Protein AF-A0A3B9P321-F1 (afdb_monomer_lite)

Sequence (274 aa):
MLLASCGRDTIVPVDNFPADSTITQVELENYINRTHIALLNRKPTASEFSQSIQRLDINRYDRDIRDAYITSIQDMQRSRWAVWQFLSDRILDGTDTADVYWSAQRYQQRVNNSSTQTEQDYWQGLLDRTNNNIATLNGWYSNDSTFDALIGWMVRMPVYDEINMGTENFVVSIYQHFYHRYPTDHELEQASDMVDRQWGLLYGTNGNSKADFIGIFTTQGEFKQGIIINVFESYLNRLPTTVESDRFLNHLSDGWDYQKLQRYLLTDSEFVNG

Radius of gyration: 22.93 Å; chains: 1; bounding box: 50×54×79 Å

Structure (mmCIF, N/CA/C/O backbone):
data_AF-A0A3B9P321-F1
#
_entry.id   AF-A0A3B9P321-F1
#
loop_
_atom_site.group_PDB
_atom_site.id
_atom_site.type_symbol
_atom_site.label_atom_id
_atom_site.label_alt_id
_atom_site.label_comp_id
_atom_site.label_asym_id
_atom_site.label_entity_id
_atom_site.label_seq_id
_atom_site.pdbx_PDB_ins_code
_atom_site.Cartn_x
_atom_site.Cartn_y
_atom_site.Cartn_z
_atom_site.occupancy
_atom_site.B_iso_or_equiv
_atom_site.auth_seq_id
_atom_site.auth_comp_id
_atom_site.auth_asym_id
_atom_site.auth_atom_id
_atom_site.pdbx_PDB_model_num
ATOM 1 N N . MET A 1 1 ? 8.745 -37.876 48.900 1.00 35.94 1 MET A N 1
ATOM 2 C CA . MET A 1 1 ? 9.369 -37.417 47.646 1.00 35.94 1 MET A CA 1
ATOM 3 C C . MET A 1 1 ? 8.326 -37.587 46.547 1.00 35.94 1 MET A C 1
ATOM 5 O O . MET A 1 1 ? 7.944 -38.710 46.269 1.00 35.94 1 MET A O 1
ATOM 9 N N . LEU A 1 2 ? 7.792 -36.443 46.107 1.00 34.56 2 LEU A N 1
ATOM 10 C CA . LEU A 1 2 ? 7.017 -36.119 44.896 1.00 34.56 2 LEU A CA 1
ATOM 11 C C . LEU A 1 2 ? 5.886 -37.058 44.420 1.00 34.56 2 LEU A C 1
ATOM 13 O O . LEU A 1 2 ? 6.099 -38.045 43.727 1.00 34.56 2 LEU A O 1
ATOM 17 N N . LEU A 1 3 ? 4.658 -36.619 44.722 1.00 36.25 3 LEU A N 1
ATOM 18 C CA . LEU A 1 3 ? 3.423 -36.928 44.001 1.00 36.25 3 LEU A CA 1
ATOM 19 C C . LEU A 1 3 ? 3.444 -36.199 42.645 1.00 36.25 3 LEU A C 1
ATOM 21 O O . LEU A 1 3 ? 3.532 -34.973 42.620 1.00 36.25 3 LEU A O 1
ATOM 25 N N . ALA A 1 4 ? 3.338 -36.927 41.533 1.00 39.56 4 ALA A N 1
ATOM 26 C CA . ALA A 1 4 ? 3.108 -36.349 40.209 1.00 39.56 4 ALA A CA 1
ATOM 27 C C . ALA A 1 4 ? 1.604 -36.379 39.897 1.00 39.56 4 ALA A C 1
ATOM 29 O O . ALA A 1 4 ? 1.072 -37.374 39.410 1.00 39.56 4 ALA A O 1
ATOM 30 N N . SER A 1 5 ? 0.915 -35.282 40.215 1.00 34.41 5 SER A N 1
ATOM 31 C CA . SER A 1 5 ? -0.408 -34.970 39.674 1.00 34.41 5 SER A CA 1
ATOM 32 C C . SER A 1 5 ? -0.197 -34.190 38.382 1.00 34.41 5 SER A C 1
ATOM 34 O O . SER A 1 5 ? 0.183 -33.023 38.420 1.00 34.41 5 SER A O 1
ATOM 36 N N . CYS A 1 6 ? -0.411 -34.834 37.238 1.00 38.84 6 CYS A N 1
ATOM 37 C CA . CYS A 1 6 ? -0.444 -34.156 35.949 1.00 38.84 6 CYS A CA 1
ATOM 38 C C . CYS A 1 6 ? -1.806 -33.456 35.835 1.00 38.84 6 CYS A C 1
ATOM 40 O O . CYS A 1 6 ? -2.814 -34.079 35.499 1.00 38.84 6 CYS A O 1
ATOM 42 N N . GLY A 1 7 ? -1.848 -32.179 36.217 1.00 36.09 7 GLY A N 1
ATOM 43 C CA . GLY A 1 7 ? -2.962 -31.300 35.892 1.00 36.09 7 GLY A CA 1
ATOM 44 C C . GLY A 1 7 ? -3.018 -31.162 34.378 1.00 36.09 7 GLY A C 1
ATOM 45 O O . GLY A 1 7 ? -2.041 -30.777 33.746 1.00 36.09 7 GLY A O 1
ATOM 46 N N . ARG A 1 8 ? -4.141 -31.561 33.791 1.00 33.72 8 ARG A N 1
ATOM 47 C CA . ARG A 1 8 ? -4.421 -31.374 32.374 1.00 33.72 8 ARG A CA 1
ATOM 48 C C . ARG A 1 8 ? -4.550 -29.868 32.154 1.00 33.72 8 ARG A C 1
ATOM 50 O O . ARG A 1 8 ? -5.568 -29.304 32.545 1.00 33.72 8 ARG A O 1
ATOM 57 N N . ASP A 1 9 ? -3.526 -29.240 31.578 1.00 36.88 9 ASP A N 1
ATOM 58 C CA . ASP A 1 9 ? -3.611 -27.864 31.092 1.00 36.88 9 ASP A CA 1
ATOM 59 C C . ASP A 1 9 ? -4.706 -27.819 30.028 1.00 36.88 9 ASP A C 1
ATOM 61 O O . ASP A 1 9 ? -4.538 -28.221 28.874 1.00 36.88 9 ASP A O 1
ATOM 65 N N . THR A 1 10 ? -5.890 -27.396 30.451 1.00 36.97 10 THR A N 1
ATOM 66 C CA . THR A 1 10 ? -6.926 -26.938 29.545 1.00 36.97 10 THR A CA 1
ATOM 67 C C . THR A 1 10 ? -6.378 -25.692 28.878 1.00 36.97 10 THR A C 1
ATOM 69 O O . THR A 1 10 ? -6.330 -24.629 29.494 1.00 36.97 10 THR A O 1
ATOM 72 N N . ILE A 1 11 ? -5.946 -25.838 27.627 1.00 42.94 11 ILE A N 1
ATOM 73 C CA . ILE A 1 11 ? -5.788 -24.721 26.702 1.00 42.94 11 ILE A CA 1
ATOM 74 C C . ILE A 1 11 ? -7.154 -24.038 26.666 1.00 42.94 11 ILE A C 1
ATOM 76 O O . ILE A 1 11 ? -8.105 -24.556 26.081 1.00 42.94 11 ILE A O 1
ATOM 80 N N . VAL A 1 12 ? -7.276 -22.929 27.388 1.00 38.34 12 VAL A N 1
ATOM 81 C CA . VAL A 1 12 ? -8.440 -22.057 27.297 1.00 38.34 12 VAL A CA 1
ATOM 82 C C . VAL A 1 12 ? -8.354 -21.419 25.913 1.00 38.34 12 VAL A C 1
ATOM 84 O O . VAL A 1 12 ? -7.327 -20.807 25.607 1.00 38.34 12 VAL A O 1
ATOM 87 N N . PRO A 1 13 ? -9.368 -21.568 25.046 1.00 40.00 13 PRO A N 1
ATOM 88 C CA . PRO A 1 13 ? -9.424 -20.789 23.822 1.00 40.00 13 PRO A CA 1
ATOM 89 C C . PRO A 1 13 ? -9.405 -19.309 24.218 1.00 40.00 13 PRO A C 1
ATOM 91 O O . PRO A 1 13 ? -10.296 -18.860 24.943 1.00 40.00 13 PRO A O 1
ATOM 94 N N . VAL A 1 14 ? -8.404 -18.555 23.760 1.00 46.84 14 VAL A N 1
ATOM 95 C CA . VAL A 1 14 ? -8.358 -17.081 23.836 1.00 46.84 14 VAL A CA 1
ATOM 96 C C . VAL A 1 14 ? -9.380 -16.508 22.846 1.00 46.84 14 VAL A C 1
ATOM 98 O O . VAL A 1 14 ? -9.047 -15.800 21.915 1.00 46.84 14 VAL A O 1
ATOM 101 N N . ASP A 1 15 ? -10.639 -16.904 22.995 1.00 46.25 15 ASP A N 1
ATOM 102 C CA . ASP A 1 15 ? -11.770 -16.363 22.233 1.00 46.25 15 ASP A CA 1
ATOM 103 C C . ASP A 1 15 ? -13.069 -16.329 23.049 1.00 46.25 15 ASP A C 1
ATOM 105 O O . ASP A 1 15 ? -14.076 -15.821 22.576 1.00 46.25 15 ASP A O 1
ATOM 109 N N . ASN A 1 16 ? -13.059 -16.790 24.305 1.00 42.34 16 ASN A N 1
ATOM 110 C CA . ASN A 1 16 ? -14.128 -16.499 25.256 1.00 42.34 16 ASN A CA 1
ATOM 111 C C . ASN A 1 16 ? -13.512 -15.907 26.519 1.00 42.34 16 ASN A C 1
ATOM 113 O O . ASN A 1 16 ? -13.302 -16.594 27.521 1.00 42.34 16 ASN A O 1
ATOM 117 N N . PHE A 1 17 ? -13.219 -14.608 26.460 1.00 44.22 17 PHE A N 1
ATOM 118 C CA . PHE A 1 17 ? -13.074 -13.821 27.677 1.00 44.22 17 PHE A CA 1
ATOM 119 C C . PHE A 1 17 ? -14.322 -14.040 28.554 1.00 44.22 17 PHE A C 1
ATOM 121 O O . PHE A 1 17 ? -15.440 -14.063 28.026 1.00 44.22 17 PHE A O 1
ATOM 128 N N . PRO A 1 18 ? -14.179 -14.200 29.884 1.00 43.47 18 PRO A N 1
ATOM 129 C CA . PRO A 1 18 ? -15.308 -14.014 30.784 1.00 43.47 18 PRO A CA 1
ATOM 130 C C . PRO A 1 18 ? -15.923 -12.652 30.467 1.00 43.47 18 PRO A C 1
ATOM 132 O O . PRO A 1 18 ? -15.180 -11.701 30.225 1.00 43.47 18 PRO A O 1
ATOM 135 N N . ALA A 1 19 ? -17.251 -12.555 30.447 1.00 46.19 19 ALA A N 1
ATOM 136 C CA . ALA A 1 19 ? -17.945 -11.286 30.288 1.00 46.19 19 ALA A CA 1
ATOM 137 C C . ALA A 1 19 ? -17.660 -10.393 31.513 1.00 46.19 19 ALA A C 1
ATOM 139 O O . ALA A 1 19 ? -18.489 -10.268 32.413 1.00 46.19 19 ALA A O 1
ATOM 140 N N . ASP A 1 20 ? -16.473 -9.797 31.585 1.00 44.59 20 ASP A N 1
ATOM 141 C CA . ASP A 1 20 ? -16.225 -8.647 32.439 1.00 44.59 20 ASP A CA 1
ATOM 142 C C . ASP A 1 20 ? -16.727 -7.422 31.670 1.00 44.59 20 ASP A C 1
ATOM 144 O O . ASP A 1 20 ? -16.176 -6.983 30.659 1.00 44.59 20 ASP A O 1
ATOM 148 N N . SER A 1 21 ? -17.941 -7.035 32.049 1.00 54.34 21 SER A N 1
ATOM 149 C CA . SER A 1 21 ? -18.985 -6.547 31.149 1.00 54.34 21 SER A CA 1
ATOM 150 C C . SER A 1 21 ? -19.153 -5.033 31.203 1.00 54.34 21 SER A C 1
ATOM 152 O O . SER A 1 21 ? -20.286 -4.564 31.285 1.00 54.34 21 SER A O 1
ATOM 154 N N . THR A 1 22 ? -18.080 -4.236 31.125 1.00 60.62 22 THR A N 1
ATOM 155 C CA . THR A 1 22 ? -18.235 -2.777 30.915 1.00 60.62 22 THR A CA 1
ATOM 156 C C . THR A 1 22 ? -17.109 -2.178 30.064 1.00 60.62 22 THR A C 1
ATOM 158 O O . THR A 1 22 ? -16.111 -1.755 30.625 1.00 60.62 22 THR A O 1
ATOM 161 N N . ILE A 1 23 ? -17.295 -2.065 28.736 1.00 70.50 23 ILE A N 1
ATOM 162 C CA . ILE A 1 23 ? -16.641 -0.995 27.968 1.00 70.50 23 ILE A CA 1
ATOM 163 C C . ILE A 1 23 ? -17.296 0.278 28.484 1.00 70.50 23 ILE A C 1
ATOM 165 O O . ILE A 1 23 ? -18.481 0.542 28.236 1.00 70.50 23 ILE A O 1
ATOM 169 N N . THR A 1 24 ? -16.550 1.029 29.276 1.00 83.50 24 THR A N 1
ATOM 170 C CA . THR A 1 24 ? -16.976 2.307 29.825 1.00 83.50 24 THR A CA 1
ATOM 171 C C . THR A 1 24 ? -17.266 3.291 28.696 1.00 83.50 24 THR A C 1
ATOM 173 O O . THR A 1 24 ? -16.809 3.147 27.561 1.00 83.50 24 THR A O 1
ATOM 176 N N . GLN A 1 25 ? -18.046 4.329 29.002 1.00 86.00 25 GLN A N 1
ATOM 177 C CA . GLN A 1 25 ? -18.269 5.426 28.057 1.00 86.00 25 GLN A CA 1
ATOM 178 C C . GLN A 1 25 ? -16.928 5.984 27.547 1.00 86.00 25 GLN A C 1
ATOM 180 O O . GLN A 1 25 ? -16.761 6.205 26.355 1.00 86.00 25 GLN A O 1
ATOM 185 N N . VAL A 1 26 ? -15.957 6.143 28.450 1.00 88.06 26 VAL A N 1
ATOM 186 C CA . VAL A 1 26 ? -14.635 6.701 28.147 1.00 88.06 26 VAL A CA 1
ATOM 187 C C . VAL A 1 26 ? -13.842 5.799 27.197 1.00 88.06 26 VAL A C 1
ATOM 189 O O . VAL A 1 26 ? -13.257 6.298 26.239 1.00 88.06 26 VAL A O 1
ATOM 192 N N . GLU A 1 27 ? -13.846 4.482 27.410 1.00 89.19 27 GLU A N 1
ATOM 193 C CA . GLU A 1 27 ? -13.185 3.527 26.505 1.00 89.19 27 GLU A CA 1
ATOM 194 C C . GLU A 1 27 ? -13.819 3.542 25.112 1.00 89.19 27 GLU A C 1
ATOM 196 O O . GLU A 1 27 ? -13.102 3.566 24.114 1.00 89.19 27 GLU A O 1
ATOM 201 N N . LEU A 1 28 ? -15.150 3.630 25.024 1.00 90.25 28 LEU A N 1
ATOM 202 C CA . LEU A 1 28 ? -15.843 3.732 23.740 1.00 90.25 28 LEU A CA 1
ATOM 203 C C . LEU A 1 28 ? -15.471 5.019 22.984 1.00 90.25 28 LEU A C 1
ATOM 205 O O . LEU A 1 28 ? -15.194 4.991 21.784 1.00 90.25 28 LEU A O 1
ATOM 209 N N . GLU A 1 29 ? -15.441 6.152 23.684 1.00 92.56 29 GLU A N 1
ATOM 210 C CA . GLU A 1 29 ? -15.040 7.439 23.113 1.00 92.56 29 GLU A CA 1
ATOM 211 C C . GLU A 1 29 ? -13.577 7.422 22.637 1.00 92.56 29 GLU A C 1
ATOM 213 O O . GLU A 1 29 ? -13.264 7.921 21.548 1.00 92.56 29 GLU A O 1
ATOM 218 N N . ASN A 1 30 ? -12.681 6.806 23.413 1.00 93.31 30 ASN A N 1
ATOM 219 C CA . ASN A 1 30 ? -11.281 6.609 23.037 1.00 93.31 30 ASN A CA 1
ATOM 220 C C . ASN A 1 30 ? -11.146 5.696 21.816 1.00 93.31 30 ASN A C 1
ATOM 222 O O . ASN A 1 30 ? -10.427 6.049 20.879 1.00 93.31 30 ASN A O 1
ATOM 226 N N . TYR A 1 31 ? -11.881 4.584 21.781 1.00 94.56 31 TYR A N 1
ATOM 227 C CA . TYR A 1 31 ? -11.922 3.664 20.648 1.00 94.56 31 TYR A CA 1
ATOM 228 C C . TYR A 1 31 ? -12.370 4.366 19.360 1.00 94.56 31 TYR A C 1
ATOM 230 O O . TYR A 1 31 ? -11.711 4.236 18.324 1.00 94.56 31 TYR A O 1
ATOM 238 N N . ILE A 1 32 ? -13.437 5.172 19.410 1.00 95.69 32 ILE A N 1
ATOM 239 C CA . ILE A 1 32 ? -13.912 5.945 18.250 1.00 95.69 32 ILE A CA 1
ATOM 240 C C . ILE A 1 32 ? -12.824 6.912 17.773 1.00 95.69 32 ILE A C 1
ATOM 242 O O . ILE A 1 32 ? -12.504 6.947 16.582 1.00 95.69 32 ILE A O 1
ATOM 246 N N . ASN A 1 33 ? -12.220 7.671 18.691 1.00 96.31 33 ASN A N 1
ATOM 247 C CA . ASN A 1 33 ? -11.157 8.615 18.351 1.00 96.31 33 ASN A CA 1
ATOM 248 C C . ASN A 1 33 ? -9.946 7.914 17.722 1.00 96.31 33 ASN A C 1
ATOM 250 O O . ASN A 1 33 ? -9.473 8.351 16.671 1.00 96.31 33 ASN A O 1
ATOM 254 N N . ARG A 1 34 ? -9.469 6.821 18.329 1.00 95.19 34 ARG A N 1
ATOM 255 C CA . ARG A 1 34 ? -8.338 6.029 17.828 1.00 95.19 34 ARG A CA 1
ATOM 256 C C . ARG A 1 34 ? -8.647 5.408 16.472 1.00 95.19 34 ARG A C 1
ATOM 258 O O . ARG A 1 34 ? -7.811 5.508 15.584 1.00 95.19 34 ARG A O 1
ATOM 265 N N . THR A 1 35 ? -9.853 4.880 16.269 1.00 96.31 35 THR A N 1
ATOM 266 C CA . THR A 1 35 ? -10.288 4.322 14.975 1.00 96.31 35 THR A CA 1
ATOM 267 C C . THR A 1 35 ? -10.271 5.380 13.872 1.00 96.31 35 THR A C 1
ATOM 269 O O . THR A 1 35 ? -9.724 5.150 12.798 1.00 96.31 35 THR A O 1
ATOM 272 N N . HIS A 1 36 ? -10.819 6.571 14.132 1.00 97.38 36 HIS A N 1
ATOM 273 C CA . HIS A 1 36 ? -10.802 7.665 13.157 1.00 97.38 36 HIS A CA 1
ATOM 274 C C . HIS A 1 36 ? -9.381 8.160 12.861 1.00 97.38 36 HIS A C 1
ATOM 276 O O . HIS A 1 36 ? -9.060 8.422 11.704 1.00 97.38 36 HIS A O 1
ATOM 282 N N . ILE A 1 37 ? -8.516 8.262 13.874 1.00 95.75 37 ILE A N 1
ATOM 283 C CA . ILE A 1 37 ? -7.112 8.639 13.663 1.00 95.75 37 ILE A CA 1
ATOM 284 C C . ILE A 1 37 ? -6.412 7.576 12.814 1.00 95.75 37 ILE A C 1
ATOM 286 O O . ILE A 1 37 ? -5.815 7.924 11.802 1.00 95.75 37 ILE A O 1
ATOM 290 N N . ALA A 1 38 ? -6.555 6.304 13.183 1.00 94.88 38 ALA A N 1
ATOM 291 C CA . ALA A 1 38 ? -5.927 5.168 12.520 1.00 94.88 38 ALA A CA 1
ATOM 292 C C . ALA A 1 38 ? -6.374 4.990 11.060 1.00 94.88 38 ALA A C 1
ATOM 294 O O . ALA A 1 38 ? -5.574 4.590 10.218 1.00 94.88 38 ALA A O 1
ATOM 295 N N . LEU A 1 39 ? -7.645 5.274 10.754 1.00 96.88 39 LEU A N 1
ATOM 296 C CA . LEU A 1 39 ? -8.205 5.057 9.420 1.00 96.88 39 LEU A CA 1
ATOM 297 C C . LEU A 1 39 ? -8.276 6.314 8.555 1.00 96.88 39 LEU A C 1
ATOM 299 O O . LEU A 1 39 ? -8.330 6.166 7.343 1.00 96.88 39 LEU A O 1
ATOM 303 N N . LEU A 1 40 ? -8.327 7.525 9.122 1.00 96.94 40 LEU A N 1
ATOM 304 C CA . LEU A 1 40 ? -8.565 8.776 8.375 1.00 96.94 40 LEU A CA 1
ATOM 305 C C . LEU A 1 40 ? -7.490 9.851 8.594 1.00 96.94 40 LEU A C 1
ATOM 307 O O . LEU A 1 40 ? -7.630 10.958 8.046 1.00 96.94 40 LEU A O 1
ATOM 311 N N . ASN A 1 41 ? -6.476 9.571 9.420 1.00 95.12 41 ASN A N 1
ATOM 312 C CA . ASN A 1 41 ? -5.446 10.517 9.859 1.00 95.12 41 ASN A CA 1
ATOM 313 C C . ASN A 1 41 ? -6.035 11.798 10.485 1.00 95.12 41 ASN A C 1
ATOM 315 O O . ASN A 1 41 ? -5.505 12.897 10.319 1.00 95.12 41 ASN A O 1
ATOM 319 N N . ARG A 1 42 ? -7.183 11.692 11.172 1.00 96.06 42 ARG A N 1
ATOM 320 C CA . ARG A 1 42 ? -7.806 12.808 11.905 1.00 96.06 42 ARG A CA 1
ATOM 321 C C . ARG A 1 42 ? -8.777 12.328 12.974 1.00 96.06 42 ARG A C 1
ATOM 323 O O . ARG A 1 42 ? -9.315 11.233 12.894 1.00 96.06 42 ARG A O 1
ATOM 330 N N . LYS A 1 43 ? -9.095 13.211 13.917 1.00 95.31 43 LYS A N 1
ATOM 331 C CA . LYS A 1 43 ? -10.218 13.007 14.838 1.00 95.31 43 LYS A CA 1
ATOM 332 C C . LYS A 1 43 ? -11.574 13.069 14.105 1.00 95.31 43 LYS A C 1
ATOM 334 O O . LYS A 1 43 ? -11.677 13.718 13.051 1.00 95.31 43 LYS A O 1
ATOM 339 N N . PRO A 1 44 ? -12.615 12.411 14.644 1.00 97.25 44 PRO A N 1
ATOM 340 C CA . PRO A 1 44 ? -13.976 12.556 14.145 1.00 97.25 44 PRO A CA 1
ATOM 341 C C . PRO A 1 44 ? -14.464 13.994 14.334 1.00 97.25 44 PRO A C 1
ATOM 343 O O . PRO A 1 44 ? -14.093 14.686 15.284 1.00 97.25 44 PRO A O 1
ATOM 346 N N . THR A 1 45 ? -15.324 14.450 13.431 1.00 96.88 45 THR A N 1
ATOM 347 C CA . THR A 1 45 ? -16.136 15.651 13.653 1.00 96.88 45 THR A CA 1
ATOM 348 C C . THR A 1 45 ? -17.187 15.381 14.733 1.00 96.88 45 THR A C 1
ATOM 350 O O . THR A 1 45 ? -17.508 14.229 15.019 1.00 96.88 45 THR A O 1
ATOM 353 N N . ALA A 1 46 ? -17.789 16.429 15.305 1.00 96.56 46 ALA A N 1
ATOM 354 C CA . ALA A 1 46 ? -18.842 16.263 16.313 1.00 96.56 46 ALA A CA 1
ATOM 355 C C . ALA A 1 46 ? -20.029 15.415 15.806 1.00 96.56 46 ALA A C 1
ATOM 357 O O . ALA A 1 46 ? -20.599 14.628 16.560 1.00 96.56 46 ALA A O 1
ATOM 358 N N . SER A 1 47 ? -20.376 15.546 14.519 1.00 96.38 47 SER A N 1
ATOM 359 C CA . SER A 1 47 ? -21.450 14.762 13.904 1.00 96.38 47 SER A CA 1
ATOM 360 C C . SER A 1 47 ? -21.061 13.294 13.734 1.00 96.38 47 SER A C 1
ATOM 362 O O . SER A 1 47 ? -21.825 12.425 14.147 1.00 96.38 47 SER A O 1
ATOM 364 N N . GLU A 1 48 ? -19.869 13.015 13.197 1.00 96.44 48 GLU A N 1
ATOM 365 C CA . GLU A 1 48 ? -19.364 11.641 13.057 1.00 96.44 48 GLU A CA 1
ATOM 366 C C . GLU A 1 48 ? -19.249 10.960 14.419 1.00 96.44 48 GLU A C 1
ATOM 368 O O . GLU A 1 48 ? -19.718 9.844 14.580 1.00 96.44 48 GLU A O 1
ATOM 373 N N . PHE A 1 49 ? -18.712 11.654 15.424 1.00 96.38 49 PHE A N 1
ATOM 374 C CA . PHE A 1 49 ? -18.571 11.113 16.772 1.00 96.38 49 PHE A CA 1
ATOM 375 C C . PHE A 1 49 ? -19.924 10.728 17.381 1.00 96.38 49 PHE A C 1
ATOM 377 O O . PHE A 1 49 ? -20.083 9.621 17.890 1.00 96.38 49 PHE A O 1
ATOM 384 N N . SER A 1 50 ? -20.923 11.613 17.279 1.00 95.19 50 SER A N 1
ATOM 385 C CA . SER A 1 50 ? -22.274 11.335 17.775 1.00 95.19 50 SER A CA 1
ATOM 386 C C . SER A 1 50 ? -22.920 10.145 17.054 1.00 95.19 50 SER A C 1
ATOM 388 O O . SER A 1 50 ? -23.548 9.309 17.704 1.00 95.19 50 SER A O 1
ATOM 390 N N . GLN A 1 51 ? -22.723 10.022 15.738 1.00 94.88 51 GLN A N 1
ATOM 391 C CA . GLN A 1 51 ? -23.211 8.880 14.958 1.00 94.88 51 GLN A CA 1
ATOM 392 C C . GLN A 1 51 ? -22.496 7.574 15.332 1.00 94.88 51 GLN A C 1
ATOM 394 O O . GLN A 1 51 ? -23.151 6.541 15.466 1.00 94.88 51 GLN A O 1
ATOM 399 N N . SER A 1 52 ? -21.176 7.609 15.533 1.00 94.81 52 SER A N 1
ATOM 400 C CA . SER A 1 52 ? -20.385 6.445 15.948 1.00 94.81 52 SER A CA 1
ATOM 401 C C . SER A 1 52 ? -20.815 5.939 17.323 1.00 94.81 52 SER A C 1
ATOM 403 O O . SER A 1 52 ? -21.007 4.736 17.486 1.00 94.81 52 SER A O 1
ATOM 405 N N . ILE A 1 53 ? -21.061 6.843 18.281 1.00 93.19 53 ILE A N 1
ATOM 406 C CA . ILE A 1 53 ? -21.623 6.483 19.591 1.00 93.19 53 ILE A CA 1
ATOM 407 C C . ILE A 1 53 ? -22.981 5.801 19.412 1.00 93.19 53 ILE A C 1
ATOM 409 O O . ILE A 1 53 ? -23.155 4.692 19.895 1.00 93.19 53 ILE A O 1
ATOM 413 N N . GLN A 1 54 ? -23.916 6.400 18.667 1.00 91.75 54 GLN A N 1
ATOM 414 C CA . GLN A 1 54 ? -25.248 5.810 18.465 1.00 91.75 54 GLN A CA 1
ATOM 415 C C . GLN A 1 54 ? -25.200 4.406 17.848 1.00 91.75 54 GLN A C 1
ATOM 417 O O . GLN A 1 54 ? -26.020 3.562 18.198 1.00 91.75 54 GLN A O 1
ATOM 422 N N . ARG A 1 55 ? -24.252 4.147 16.938 1.00 91.44 55 ARG A N 1
ATOM 423 C CA . ARG A 1 55 ? -24.074 2.827 16.315 1.00 91.44 55 ARG A CA 1
ATOM 424 C C . ARG A 1 55 ? -23.498 1.803 17.290 1.00 91.44 55 ARG A C 1
ATOM 426 O O . ARG A 1 55 ? -24.001 0.688 17.362 1.00 91.44 55 ARG A O 1
ATOM 433 N N . LEU A 1 56 ? -22.450 2.173 18.021 1.00 90.75 56 LEU A N 1
ATOM 434 C CA . LEU A 1 56 ? -21.713 1.250 18.889 1.00 90.75 56 LEU A CA 1
ATOM 435 C C . LEU A 1 56 ? -22.398 1.022 20.244 1.00 90.75 56 LEU A C 1
ATOM 437 O O . LEU A 1 56 ? -22.190 -0.015 20.866 1.00 90.75 56 LEU A O 1
ATOM 441 N N . ASP A 1 57 ? -23.237 1.956 20.694 1.00 86.56 57 ASP A N 1
ATOM 442 C CA . ASP A 1 57 ? -23.952 1.854 21.970 1.00 86.56 57 ASP A CA 1
ATOM 443 C C . ASP A 1 57 ? -25.135 0.869 21.926 1.00 86.56 57 ASP A C 1
ATOM 445 O O . ASP A 1 57 ? -25.654 0.491 22.971 1.00 86.56 57 ASP A O 1
ATOM 449 N N . ILE A 1 58 ? -25.522 0.392 20.732 1.00 84.25 58 ILE A N 1
ATOM 450 C CA . ILE A 1 58 ? -26.519 -0.682 20.560 1.00 84.25 58 ILE A CA 1
ATOM 451 C C . ILE A 1 58 ? -26.071 -1.943 21.308 1.00 84.25 58 ILE A C 1
ATOM 453 O O . ILE A 1 58 ? -26.843 -2.536 22.060 1.00 84.25 58 ILE A O 1
ATOM 457 N N . ASN A 1 59 ? -24.818 -2.349 21.096 1.00 82.50 59 ASN A N 1
ATOM 458 C CA . ASN A 1 59 ? -24.142 -3.380 21.868 1.00 82.50 59 ASN A CA 1
ATOM 459 C C . ASN A 1 59 ? -22.626 -3.200 21.713 1.00 82.50 59 ASN A C 1
ATOM 461 O O . ASN A 1 59 ? -22.042 -3.587 20.702 1.00 82.50 59 ASN A O 1
ATOM 465 N N . ARG A 1 60 ? -21.984 -2.640 22.743 1.00 78.25 60 ARG A N 1
ATOM 466 C CA . ARG A 1 60 ? -20.557 -2.271 22.717 1.00 78.25 60 ARG A CA 1
ATOM 467 C C . ARG A 1 60 ? -19.628 -3.468 22.477 1.00 78.25 60 ARG A C 1
ATOM 469 O O . ARG A 1 60 ? -18.528 -3.297 21.952 1.00 78.25 60 ARG A O 1
ATOM 476 N N . TYR A 1 61 ? -20.072 -4.676 22.829 1.00 74.12 61 TYR A N 1
ATOM 477 C CA . TYR A 1 61 ? -19.287 -5.912 22.729 1.00 74.12 61 TYR A CA 1
ATOM 478 C C . TYR A 1 61 ? -19.442 -6.621 21.400 1.00 74.12 61 TYR A C 1
ATOM 480 O O . TYR A 1 61 ? -18.573 -7.421 21.050 1.00 74.12 61 TYR A O 1
ATOM 488 N N . ASP A 1 62 ? -20.494 -6.307 20.656 1.00 86.69 62 ASP A N 1
ATOM 489 C CA . ASP A 1 62 ? -20.804 -6.993 19.420 1.00 86.69 62 ASP A CA 1
ATOM 490 C C . ASP A 1 62 ? -19.734 -6.696 18.366 1.00 86.69 62 ASP A C 1
ATOM 492 O O . ASP A 1 62 ? -19.534 -5.557 17.923 1.00 86.69 62 ASP A O 1
ATOM 496 N N . ARG A 1 63 ? -18.995 -7.746 18.006 1.00 88.56 63 ARG A N 1
ATOM 497 C CA . ARG A 1 63 ? -17.922 -7.653 17.025 1.00 88.56 63 ARG A CA 1
ATOM 498 C C . ARG A 1 63 ? -18.469 -7.349 15.636 1.00 88.56 63 ARG A C 1
ATOM 500 O O . ARG A 1 63 ? -17.814 -6.608 14.911 1.00 88.56 63 ARG A O 1
ATOM 507 N N . ASP A 1 64 ? -19.655 -7.842 15.299 1.00 90.88 64 ASP A N 1
ATOM 508 C CA . ASP A 1 64 ? -20.280 -7.613 13.998 1.00 90.88 64 ASP A CA 1
ATOM 509 C C . ASP A 1 64 ? -20.732 -6.151 13.872 1.00 90.88 64 ASP A C 1
ATOM 511 O O . ASP A 1 64 ? -20.570 -5.536 12.816 1.00 90.88 64 ASP A O 1
ATOM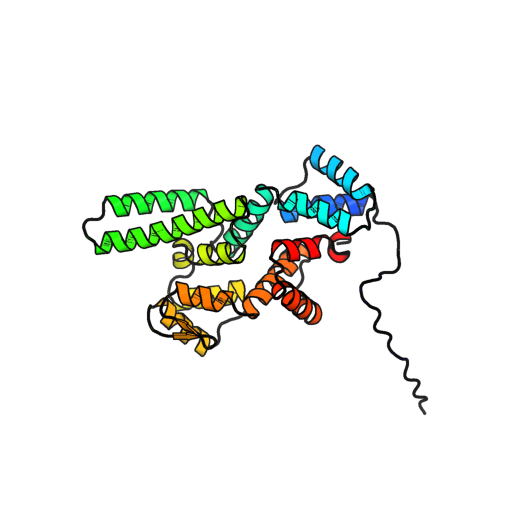 515 N N . ILE A 1 65 ? -21.198 -5.533 14.968 1.00 91.31 65 ILE A N 1
ATOM 516 C CA . ILE A 1 65 ? -21.477 -4.085 14.998 1.00 91.31 65 ILE A CA 1
ATOM 517 C C . ILE A 1 65 ? -20.187 -3.277 14.792 1.00 91.31 65 ILE A C 1
ATOM 519 O O . ILE A 1 65 ? -20.183 -2.318 14.012 1.00 91.31 65 ILE A O 1
ATOM 523 N N . ARG A 1 66 ? -19.080 -3.653 15.452 1.00 92.62 66 ARG A N 1
ATOM 524 C CA . ARG A 1 66 ? -17.779 -2.988 15.244 1.00 92.62 66 ARG A CA 1
ATOM 525 C C . ARG A 1 66 ? -17.248 -3.200 13.825 1.00 92.62 66 ARG A C 1
ATOM 527 O O . ARG A 1 66 ? -16.717 -2.260 13.239 1.00 92.62 66 ARG A O 1
ATOM 534 N N . ASP A 1 67 ? -17.420 -4.393 13.263 1.00 94.12 67 ASP A N 1
ATOM 535 C CA . ASP A 1 67 ? -17.027 -4.722 11.890 1.00 94.12 67 ASP A CA 1
ATOM 536 C C . ASP A 1 67 ? -17.785 -3.846 10.882 1.00 94.12 67 ASP A C 1
ATOM 538 O O . ASP A 1 67 ? -17.163 -3.179 10.052 1.00 94.12 67 ASP A O 1
ATOM 542 N N . ALA A 1 68 ? -19.108 -3.728 11.025 1.00 94.94 68 ALA A N 1
ATOM 543 C CA . ALA A 1 68 ? -19.925 -2.849 10.190 1.00 94.94 68 ALA A CA 1
ATOM 544 C C . ALA A 1 68 ? -19.537 -1.366 10.348 1.00 94.94 68 ALA A C 1
ATOM 546 O O . ALA A 1 68 ? -19.470 -0.619 9.366 1.00 94.94 68 ALA A O 1
ATOM 547 N N . TYR A 1 69 ? -19.243 -0.931 11.578 1.00 95.62 69 TYR A N 1
ATOM 548 C CA . TYR A 1 69 ? -18.758 0.419 11.859 1.00 95.62 69 TYR A CA 1
ATOM 549 C C . TYR A 1 69 ? -17.428 0.710 11.147 1.00 95.62 69 TYR A C 1
ATOM 551 O O . TYR A 1 69 ? -17.341 1.699 10.413 1.00 95.62 69 TYR A O 1
ATOM 559 N N . ILE A 1 70 ? -16.425 -0.157 11.303 1.00 96.75 70 ILE A N 1
ATOM 560 C CA . ILE A 1 70 ? -15.106 0.008 10.676 1.00 96.75 70 ILE A CA 1
ATOM 561 C C . ILE A 1 70 ? -15.206 -0.062 9.156 1.00 96.75 70 ILE A C 1
ATOM 563 O O . ILE A 1 70 ? -14.626 0.789 8.484 1.00 96.75 70 ILE A O 1
ATOM 567 N N . THR A 1 71 ? -15.985 -1.002 8.614 1.00 96.62 71 THR A N 1
ATOM 568 C CA . THR A 1 71 ? -16.221 -1.110 7.166 1.00 96.62 71 THR A CA 1
ATOM 569 C C . THR A 1 71 ? -16.749 0.212 6.608 1.00 96.62 71 THR A C 1
ATOM 571 O O . THR A 1 71 ? -16.211 0.727 5.632 1.00 96.62 71 THR A O 1
ATOM 574 N N . SER A 1 72 ? -17.700 0.854 7.301 1.00 96.00 72 SER A N 1
ATOM 575 C CA . SER A 1 72 ? -18.239 2.149 6.859 1.00 96.00 72 SER A CA 1
ATOM 576 C C . SER A 1 72 ? -17.201 3.281 6.812 1.00 96.00 72 SER A C 1
ATOM 578 O O . SER A 1 72 ? -17.369 4.229 6.046 1.00 96.00 72 SER A O 1
ATOM 580 N N . ILE A 1 73 ? -16.128 3.193 7.610 1.00 97.12 73 ILE A N 1
ATOM 581 C CA . ILE A 1 73 ? -15.001 4.134 7.570 1.00 97.12 73 ILE A CA 1
ATOM 582 C C . ILE A 1 73 ? -14.009 3.743 6.467 1.00 97.12 73 ILE A C 1
ATOM 584 O O . ILE A 1 73 ? -13.565 4.620 5.727 1.00 97.12 73 ILE A O 1
ATOM 588 N N . GLN A 1 74 ? -13.689 2.452 6.325 1.00 96.06 74 GLN A N 1
ATOM 589 C CA . GLN A 1 74 ? -12.794 1.931 5.279 1.00 96.06 74 GLN A CA 1
ATOM 590 C C . GLN A 1 74 ? -13.308 2.226 3.861 1.00 96.06 74 GLN A C 1
ATOM 592 O O . GLN A 1 74 ? -12.514 2.487 2.955 1.00 96.06 74 GLN A O 1
ATOM 597 N N . ASP A 1 75 ? -14.630 2.247 3.676 1.00 94.62 75 ASP A N 1
ATOM 598 C CA . ASP A 1 75 ? -15.270 2.571 2.398 1.00 94.62 75 ASP A CA 1
ATOM 599 C C . ASP A 1 75 ? -15.145 4.051 2.014 1.00 94.62 75 ASP A C 1
ATOM 601 O O . ASP A 1 75 ? -15.315 4.414 0.848 1.00 94.62 75 ASP A O 1
ATOM 605 N N . MET A 1 76 ? -14.798 4.928 2.959 1.00 95.44 76 MET A N 1
ATOM 606 C CA . MET A 1 76 ? -14.560 6.333 2.650 1.00 95.44 76 MET A CA 1
ATOM 607 C C . MET A 1 76 ? -13.293 6.480 1.805 1.00 95.44 76 MET A C 1
ATOM 609 O O . MET A 1 76 ? -12.219 5.998 2.170 1.00 95.44 76 MET A O 1
ATOM 613 N N . GLN A 1 77 ? -13.367 7.282 0.739 1.00 95.06 77 GLN A N 1
ATOM 614 C CA . GLN A 1 77 ? -12.196 7.618 -0.081 1.00 95.06 77 GLN A CA 1
ATOM 615 C C . GLN A 1 77 ? -11.034 8.172 0.760 1.00 95.06 77 GLN A C 1
ATOM 617 O O . GLN A 1 77 ? -9.871 7.894 0.483 1.00 95.06 77 GLN A O 1
ATOM 622 N N . ARG A 1 78 ? -11.335 8.915 1.834 1.00 95.25 78 ARG A N 1
ATOM 623 C CA . ARG A 1 78 ? -10.314 9.421 2.760 1.00 95.25 78 ARG A CA 1
ATOM 624 C C . ARG A 1 78 ? -9.552 8.304 3.474 1.00 95.25 78 ARG A C 1
ATOM 626 O O . ARG A 1 78 ? -8.361 8.475 3.707 1.00 95.25 78 ARG A O 1
ATOM 633 N N . SER A 1 79 ? -10.203 7.190 3.809 1.00 96.50 79 SER A N 1
ATOM 634 C CA . SER A 1 79 ? -9.506 6.064 4.433 1.00 96.50 79 SER A CA 1
ATOM 635 C C . SER A 1 79 ? -8.551 5.395 3.459 1.00 96.50 79 SER A C 1
ATOM 637 O O . SER A 1 79 ? -7.382 5.167 3.763 1.00 96.50 79 SER A O 1
ATOM 639 N N . ARG A 1 80 ? -9.007 5.222 2.220 1.00 95.81 80 ARG A N 1
ATOM 640 C CA . ARG A 1 80 ? -8.180 4.742 1.112 1.00 95.81 80 ARG A CA 1
ATOM 641 C C . ARG A 1 80 ? -6.990 5.672 0.837 1.00 95.81 80 ARG A C 1
ATOM 643 O O . ARG A 1 80 ? -5.891 5.188 0.580 1.00 95.81 80 ARG A O 1
ATOM 650 N N . TRP A 1 81 ? -7.181 6.990 0.943 1.00 95.44 81 TRP A N 1
ATOM 651 C CA . TRP A 1 81 ? -6.099 7.976 0.841 1.00 95.44 81 TRP A CA 1
ATOM 652 C C . TRP A 1 81 ? -5.111 7.887 2.009 1.00 95.44 81 TRP A C 1
ATOM 654 O O . TRP A 1 81 ? 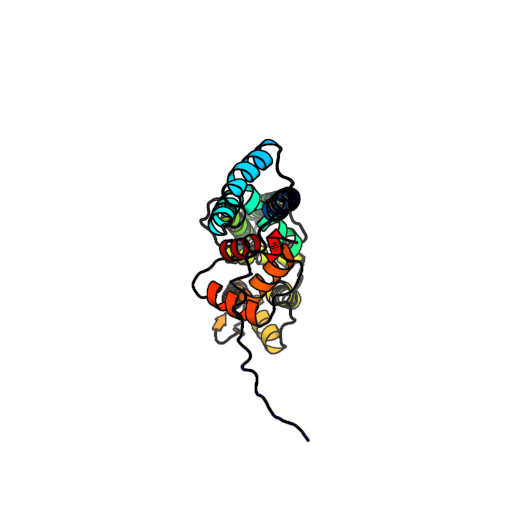-3.912 7.941 1.767 1.00 95.44 81 TRP A O 1
ATOM 664 N N . ALA A 1 82 ? -5.582 7.681 3.243 1.00 95.81 82 ALA A N 1
ATOM 665 C CA . ALA A 1 82 ? -4.705 7.509 4.403 1.00 95.81 82 ALA A CA 1
ATOM 666 C C . ALA A 1 82 ? -3.777 6.290 4.251 1.00 95.81 82 ALA A C 1
ATOM 668 O O . ALA A 1 82 ? -2.597 6.379 4.580 1.00 95.81 82 ALA A O 1
ATOM 669 N N . VAL A 1 83 ? -4.280 5.187 3.677 1.00 95.44 83 VAL A N 1
ATOM 670 C CA . VAL A 1 83 ? -3.458 4.009 3.340 1.00 95.44 83 VAL A CA 1
ATOM 671 C C . VAL A 1 83 ? -2.381 4.355 2.309 1.00 95.44 83 VAL A C 1
ATOM 673 O O . VAL A 1 83 ? -1.219 4.005 2.498 1.00 95.44 83 VAL A O 1
ATOM 676 N N . TRP A 1 84 ? -2.739 5.066 1.235 1.00 95.38 84 TRP A N 1
ATOM 677 C CA . TRP A 1 84 ? -1.756 5.489 0.233 1.00 95.38 84 TRP A CA 1
ATOM 678 C C . TRP A 1 84 ? -0.703 6.432 0.826 1.00 95.38 84 TRP A C 1
ATOM 680 O O . TRP A 1 84 ? 0.480 6.264 0.551 1.00 95.38 84 TRP A O 1
ATOM 690 N N . GLN A 1 85 ? -1.116 7.381 1.671 1.00 95.06 85 GLN A N 1
ATOM 691 C CA . GLN A 1 85 ? -0.204 8.310 2.339 1.00 95.06 85 GLN A CA 1
ATOM 692 C C . GLN A 1 85 ? 0.796 7.556 3.222 1.00 95.06 85 GLN A C 1
ATOM 694 O O . GLN A 1 85 ? 1.992 7.781 3.100 1.00 95.06 85 GLN A O 1
ATOM 699 N N . PHE A 1 86 ? 0.322 6.607 4.036 1.00 93.75 86 PHE A N 1
ATOM 700 C CA . PHE A 1 86 ? 1.190 5.754 4.851 1.00 93.75 86 PHE A CA 1
ATOM 701 C C . PHE A 1 86 ? 2.226 5.002 4.002 1.00 93.75 86 PHE A C 1
ATOM 703 O O . PHE A 1 86 ? 3.407 4.960 4.345 1.00 93.75 86 PHE A O 1
ATOM 710 N N . LEU A 1 87 ? 1.799 4.427 2.873 1.00 94.50 87 LEU A N 1
ATOM 711 C CA . LEU A 1 87 ? 2.718 3.768 1.947 1.00 94.50 87 LEU A CA 1
ATOM 712 C C . LEU A 1 87 ? 3.704 4.761 1.324 1.00 94.50 87 LEU A C 1
ATOM 714 O O . LEU A 1 87 ? 4.868 4.416 1.155 1.00 94.50 87 LEU A O 1
ATOM 718 N N . SER A 1 88 ? 3.266 5.976 0.992 1.00 95.19 88 SER A N 1
ATOM 719 C CA . SER A 1 88 ? 4.129 6.990 0.383 1.00 95.19 88 SER A CA 1
ATOM 720 C C . SER A 1 88 ? 5.200 7.469 1.357 1.00 95.19 88 SER A C 1
ATOM 722 O O . SER A 1 88 ? 6.375 7.500 1.003 1.00 95.19 88 SER A O 1
ATOM 724 N N . ASP A 1 89 ? 4.826 7.732 2.609 1.00 94.25 89 ASP A N 1
ATOM 725 C CA . ASP A 1 89 ? 5.761 8.104 3.675 1.00 94.25 89 ASP A CA 1
ATOM 726 C C . ASP A 1 89 ? 6.819 7.011 3.894 1.00 94.25 89 ASP A C 1
ATOM 728 O O . ASP A 1 89 ? 7.993 7.304 4.099 1.00 94.25 89 ASP A O 1
ATOM 732 N N . ARG A 1 90 ? 6.419 5.736 3.802 1.00 91.06 90 ARG A N 1
ATOM 733 C CA . ARG A 1 90 ? 7.320 4.594 4.014 1.00 91.06 90 ARG A CA 1
ATOM 734 C C . ARG A 1 90 ? 8.208 4.273 2.809 1.00 91.06 90 ARG A C 1
ATOM 736 O O . ARG A 1 90 ? 9.348 3.868 2.996 1.00 91.06 90 ARG A O 1
ATOM 743 N N . ILE A 1 91 ? 7.668 4.351 1.593 1.00 93.75 91 ILE A N 1
ATOM 744 C CA . ILE A 1 91 ? 8.282 3.775 0.383 1.00 93.75 91 ILE A CA 1
ATOM 745 C C . ILE A 1 91 ? 8.826 4.877 -0.534 1.00 93.75 91 ILE A C 1
ATOM 747 O O . ILE A 1 91 ? 9.841 4.673 -1.189 1.00 93.75 91 ILE A O 1
ATOM 751 N N . LEU A 1 92 ? 8.167 6.036 -0.593 1.00 94.50 92 LEU A N 1
ATOM 752 C CA . LEU A 1 92 ? 8.451 7.126 -1.535 1.00 94.50 92 LEU A CA 1
ATOM 753 C C . LEU A 1 92 ? 8.910 8.415 -0.835 1.00 94.50 92 LEU A C 1
ATOM 755 O O . LEU A 1 92 ? 8.765 9.493 -1.409 1.00 94.50 92 LEU A O 1
ATOM 759 N N . ASP A 1 93 ? 9.412 8.317 0.398 1.00 93.00 93 ASP A N 1
ATOM 760 C CA . ASP A 1 93 ? 9.894 9.454 1.202 1.00 93.00 93 ASP A CA 1
ATOM 761 C C . ASP A 1 93 ? 8.866 10.602 1.312 1.00 93.00 93 ASP A C 1
ATOM 763 O O . ASP A 1 93 ? 9.187 11.786 1.228 1.00 93.00 93 ASP A O 1
ATOM 767 N N . GLY A 1 94 ? 7.583 10.241 1.430 1.00 93.12 94 GLY A N 1
ATOM 768 C CA . GLY A 1 94 ? 6.488 11.201 1.597 1.00 93.12 94 GLY A CA 1
ATOM 769 C C . GLY A 1 94 ? 6.102 11.966 0.329 1.00 93.12 94 GLY A C 1
ATOM 770 O O . GLY A 1 94 ? 5.433 12.995 0.424 1.00 93.12 94 GLY A O 1
ATOM 771 N N . THR A 1 95 ? 6.488 11.474 -0.855 1.00 94.38 95 THR A N 1
ATOM 772 C CA . THR A 1 95 ? 6.075 12.054 -2.146 1.00 94.38 95 THR A CA 1
ATOM 773 C C . THR A 1 95 ? 4.557 12.239 -2.191 1.00 94.38 95 THR A C 1
ATOM 775 O O . THR A 1 95 ? 3.795 11.290 -1.979 1.00 94.38 95 THR A O 1
ATOM 778 N N . ASP A 1 96 ? 4.092 13.450 -2.495 1.00 93.88 96 ASP A N 1
ATOM 779 C CA . ASP A 1 96 ? 2.661 13.718 -2.584 1.00 93.88 96 ASP A CA 1
ATOM 780 C C . ASP A 1 96 ? 2.103 13.413 -3.984 1.00 93.88 96 ASP A C 1
ATOM 782 O O . ASP A 1 96 ? 2.825 13.283 -4.974 1.00 93.88 96 ASP A O 1
ATOM 786 N N . THR A 1 97 ? 0.778 13.289 -4.096 1.00 93.62 97 THR A N 1
ATOM 787 C CA . THR A 1 97 ? 0.152 13.007 -5.396 1.00 93.62 97 THR A CA 1
ATOM 788 C C . THR A 1 97 ? 0.374 14.123 -6.417 1.00 93.62 97 THR A C 1
ATOM 790 O O . THR A 1 97 ? 0.394 13.839 -7.613 1.00 93.62 97 THR A O 1
ATOM 793 N N . ALA A 1 98 ? 0.525 15.381 -5.984 1.00 95.56 98 ALA A N 1
ATOM 794 C CA . ALA A 1 98 ? 0.768 16.486 -6.903 1.00 95.56 98 ALA A CA 1
ATOM 795 C C . ALA A 1 98 ? 2.123 16.300 -7.597 1.00 95.56 98 ALA A C 1
ATOM 797 O O . ALA A 1 98 ? 2.165 16.355 -8.823 1.00 95.56 98 ALA A O 1
ATOM 798 N N . ASP A 1 99 ? 3.179 15.943 -6.871 1.00 94.88 99 ASP A N 1
ATOM 799 C CA . ASP A 1 99 ? 4.494 15.637 -7.443 1.00 94.88 99 ASP A CA 1
ATOM 800 C C . ASP A 1 99 ? 4.438 14.478 -8.448 1.00 94.88 99 ASP A C 1
ATOM 802 O O . ASP A 1 99 ? 5.069 14.533 -9.514 1.00 94.88 99 ASP A O 1
ATOM 806 N N . VAL A 1 100 ? 3.617 13.456 -8.172 1.00 95.50 100 VAL A N 1
ATOM 807 C CA . VAL A 1 100 ? 3.365 12.351 -9.115 1.00 95.50 100 VAL A CA 1
ATOM 808 C C . VAL A 1 100 ? 2.720 12.863 -10.408 1.00 95.50 100 VAL A C 1
ATOM 810 O O . VAL A 1 100 ? 3.206 12.566 -11.505 1.00 95.50 100 VAL A O 1
ATOM 813 N N . TYR A 1 101 ? 1.662 13.674 -10.305 1.00 96.56 101 TYR A N 1
ATOM 814 C CA . TYR A 1 101 ? 0.982 14.251 -11.471 1.00 96.56 101 TYR A CA 1
ATOM 815 C C . TYR A 1 101 ? 1.888 15.206 -12.261 1.00 96.56 101 TYR A C 1
ATOM 817 O O . TYR A 1 101 ? 1.900 15.171 -13.494 1.00 96.56 101 TYR A O 1
ATOM 825 N N . TRP A 1 102 ? 2.677 16.032 -11.574 1.00 96.50 102 TRP A N 1
ATOM 826 C CA . TRP A 1 102 ? 3.638 16.941 -12.200 1.00 96.50 102 TRP A CA 1
ATOM 827 C C . TRP A 1 102 ? 4.740 16.169 -12.928 1.00 96.50 102 TRP A C 1
ATOM 829 O O . TRP A 1 102 ? 5.110 16.522 -14.052 1.00 96.50 102 TRP A O 1
ATOM 839 N N . SER A 1 103 ? 5.216 15.068 -12.343 1.00 95.88 103 SER A N 1
ATOM 840 C CA . SER A 1 103 ? 6.177 14.170 -12.985 1.00 95.88 103 SER A CA 1
ATOM 841 C C . SER A 1 103 ? 5.608 13.553 -14.262 1.00 95.88 103 SER A C 1
ATOM 843 O O . SER A 1 103 ? 6.279 13.594 -15.294 1.00 95.88 103 SER A O 1
ATOM 845 N N . ALA A 1 104 ? 4.357 13.074 -14.242 1.00 97.44 104 ALA A N 1
ATOM 846 C CA . ALA A 1 104 ? 3.688 12.551 -15.437 1.00 97.44 104 ALA A CA 1
ATOM 847 C C . ALA A 1 104 ? 3.614 13.605 -16.557 1.00 97.44 104 ALA A C 1
ATOM 849 O O . ALA A 1 104 ? 3.994 13.338 -17.698 1.00 97.44 104 ALA A O 1
ATOM 850 N N . GLN A 1 105 ? 3.207 14.836 -16.231 1.00 97.75 105 GLN A N 1
ATOM 851 C CA . GLN A 1 105 ? 3.151 15.931 -17.206 1.00 97.75 105 GLN A CA 1
ATOM 852 C C . GLN A 1 105 ? 4.533 16.261 -17.783 1.00 97.75 105 GLN A C 1
ATOM 854 O O . GLN A 1 105 ? 4.678 16.440 -18.995 1.00 97.75 105 GLN A O 1
ATOM 859 N N . ARG A 1 106 ? 5.563 16.298 -16.932 1.00 97.38 106 ARG A N 1
ATOM 860 C CA . ARG A 1 106 ? 6.951 16.516 -17.351 1.00 97.38 106 ARG A CA 1
ATOM 861 C C . ARG A 1 106 ? 7.429 15.417 -18.301 1.00 97.38 106 ARG A C 1
ATOM 863 O O . ARG A 1 106 ? 8.019 15.735 -19.333 1.00 97.38 106 ARG A O 1
ATOM 870 N N . TYR A 1 107 ? 7.176 14.146 -17.987 1.00 97.94 107 TYR A N 1
ATOM 871 C CA . TYR A 1 107 ? 7.560 13.031 -18.857 1.00 97.94 107 TYR A CA 1
ATOM 872 C C . TYR A 1 107 ? 6.814 13.077 -20.193 1.00 97.94 107 TYR A C 1
ATOM 874 O O . TYR A 1 107 ? 7.448 12.940 -21.236 1.00 97.94 107 TYR A O 1
ATOM 882 N N . GLN A 1 108 ? 5.518 13.400 -20.197 1.00 98.00 108 GLN A N 1
ATOM 883 C CA . GLN A 1 108 ? 4.751 13.583 -21.434 1.00 98.00 108 GLN A CA 1
ATOM 884 C C . GLN A 1 108 ? 5.331 14.689 -22.328 1.00 98.00 108 GLN A C 1
ATOM 886 O O . GLN A 1 108 ? 5.433 14.517 -23.543 1.00 98.00 108 GLN A O 1
ATOM 891 N N . GLN A 1 109 ? 5.746 15.820 -21.748 1.00 97.75 109 GLN A N 1
ATOM 892 C CA . GLN A 1 109 ? 6.406 16.882 -22.513 1.00 97.75 109 GLN A CA 1
ATOM 893 C C . GLN A 1 109 ? 7.738 16.415 -23.112 1.00 97.75 109 GLN A C 1
ATOM 895 O O . GLN A 1 109 ? 8.059 16.780 -24.242 1.00 97.75 109 GLN A O 1
ATOM 900 N N . ARG A 1 110 ? 8.511 15.598 -22.385 1.00 97.69 110 ARG A N 1
ATOM 901 C CA . ARG A 1 110 ? 9.763 15.021 -22.894 1.00 97.69 110 ARG A CA 1
ATOM 902 C C . ARG A 1 110 ? 9.520 14.039 -24.037 1.00 97.69 110 ARG A C 1
ATOM 904 O O . ARG A 1 110 ? 10.205 14.146 -25.048 1.00 97.69 110 ARG A O 1
ATOM 911 N N . VAL A 1 111 ? 8.511 13.171 -23.928 1.00 97.81 111 VAL A N 1
ATOM 912 C CA . VAL A 1 111 ? 8.081 12.276 -25.020 1.00 97.81 111 VAL A CA 1
ATOM 913 C C . VAL A 1 111 ? 7.760 13.079 -26.283 1.00 97.81 111 VAL A C 1
ATOM 915 O O . VAL A 1 111 ? 8.257 12.757 -27.359 1.00 97.81 111 VAL A O 1
ATOM 918 N N . ASN A 1 112 ? 6.987 14.161 -26.154 1.00 97.19 112 ASN A N 1
ATOM 919 C CA . ASN A 1 112 ? 6.555 14.975 -27.297 1.00 97.19 112 ASN A CA 1
ATOM 920 C C . ASN A 1 112 ? 7.702 15.751 -27.964 1.00 97.19 112 ASN A C 1
ATOM 922 O O . ASN A 1 112 ? 7.628 16.049 -29.153 1.00 97.19 112 ASN A O 1
ATOM 926 N N . ASN A 1 113 ? 8.743 16.086 -27.200 1.00 96.62 113 ASN A N 1
ATOM 927 C CA . ASN A 1 113 ? 9.886 16.874 -27.661 1.00 96.62 113 ASN A CA 1
ATOM 928 C C . ASN A 1 113 ? 11.133 16.019 -27.949 1.00 96.62 113 ASN A C 1
ATOM 930 O O . ASN A 1 113 ? 12.200 16.577 -28.206 1.00 96.62 113 ASN A O 1
ATOM 934 N N . SER A 1 114 ? 11.025 14.689 -27.868 1.00 96.38 114 SER A N 1
ATOM 935 C CA . SER A 1 114 ? 12.153 13.779 -28.079 1.00 96.38 114 SER A CA 1
ATOM 936 C C . SER A 1 114 ? 12.647 13.846 -29.521 1.00 96.38 114 SER A C 1
ATOM 938 O O . SER A 1 114 ? 11.864 13.868 -30.470 1.00 96.38 114 SER A O 1
ATOM 940 N N . SER A 1 115 ? 13.968 13.868 -29.681 1.00 95.06 115 SER A N 1
ATOM 941 C CA . SER A 1 115 ? 14.623 14.011 -30.990 1.00 95.06 115 SER A CA 1
ATOM 942 C C . SER A 1 115 ? 14.969 12.671 -31.644 1.00 95.06 115 SER A C 1
ATOM 944 O O . SER A 1 115 ? 15.221 12.604 -32.847 1.00 95.06 115 SER A O 1
ATOM 946 N N . THR A 1 116 ? 14.979 11.597 -30.852 1.00 96.50 116 THR A N 1
ATOM 947 C CA . THR A 1 116 ? 15.306 10.235 -31.282 1.00 96.50 116 THR A CA 1
ATOM 948 C C . THR A 1 116 ? 14.304 9.240 -30.707 1.00 96.50 116 THR A C 1
ATOM 950 O O . THR A 1 116 ? 13.725 9.483 -29.648 1.00 96.50 116 THR A O 1
ATOM 953 N N . GLN A 1 117 ? 14.140 8.093 -31.372 1.00 95.25 117 GLN A N 1
ATOM 954 C CA . GLN A 1 117 ? 13.261 7.027 -30.880 1.00 95.25 117 GLN A CA 1
ATOM 955 C C . GLN A 1 117 ? 13.719 6.508 -29.511 1.00 95.25 117 GLN A C 1
ATOM 957 O O . GLN A 1 117 ? 12.910 6.342 -28.613 1.00 95.25 117 GLN A O 1
ATOM 962 N N . THR A 1 118 ? 15.027 6.326 -29.317 1.00 95.81 118 THR A N 1
ATOM 963 C CA . THR A 1 118 ? 15.586 5.839 -28.047 1.00 95.81 118 THR A CA 1
ATOM 964 C C . THR A 1 118 ? 15.293 6.780 -26.879 1.00 95.81 118 THR A C 1
ATOM 966 O O . THR A 1 118 ? 14.955 6.324 -25.789 1.00 95.81 118 THR A O 1
ATOM 969 N N . GLU A 1 119 ? 15.406 8.094 -27.094 1.00 95.75 119 GLU A N 1
ATOM 970 C CA . GLU A 1 119 ? 15.029 9.093 -26.091 1.00 95.75 119 GLU A CA 1
ATOM 971 C C . GLU A 1 119 ? 13.525 9.025 -25.792 1.00 95.75 119 GLU A C 1
ATOM 973 O O . GLU A 1 119 ? 13.126 9.008 -24.626 1.00 95.75 119 GLU A O 1
ATOM 978 N N . GLN A 1 120 ? 12.703 8.926 -26.841 1.00 96.81 120 GLN A N 1
ATOM 979 C CA . GLN A 1 120 ? 11.256 8.820 -26.704 1.00 96.81 120 GLN A CA 1
ATOM 980 C C . GLN A 1 120 ? 10.852 7.584 -25.892 1.00 96.81 120 GLN A C 1
ATOM 982 O O . GLN A 1 120 ? 10.070 7.712 -24.953 1.00 96.81 120 GLN A O 1
ATOM 987 N N . ASP A 1 121 ? 11.423 6.418 -26.202 1.00 96.88 121 ASP A N 1
ATOM 988 C CA . ASP A 1 121 ? 11.135 5.147 -25.528 1.00 96.88 121 ASP A CA 1
ATOM 989 C C . ASP A 1 121 ? 11.496 5.203 -24.036 1.00 96.88 121 ASP A C 1
ATOM 991 O O . ASP A 1 121 ? 10.757 4.701 -23.186 1.00 96.88 121 ASP A O 1
ATOM 995 N N . TYR A 1 122 ? 12.614 5.855 -23.696 1.00 95.50 122 TYR A N 1
ATOM 996 C CA . TYR A 1 122 ? 13.020 6.057 -22.306 1.00 95.50 122 TYR A CA 1
ATOM 997 C C . TYR A 1 122 ? 11.999 6.903 -21.532 1.00 95.50 122 TYR A C 1
ATOM 999 O O . TYR A 1 122 ? 11.529 6.489 -20.466 1.00 95.50 122 TYR A O 1
ATOM 1007 N N . TRP A 1 123 ? 11.621 8.070 -22.068 1.00 97.62 123 TRP A N 1
ATOM 1008 C CA . TRP A 1 123 ? 10.644 8.946 -21.415 1.00 97.62 123 TRP A CA 1
ATOM 1009 C C . TRP A 1 123 ? 9.251 8.321 -21.364 1.00 97.62 123 TRP A C 1
ATOM 1011 O O . TRP A 1 123 ? 8.556 8.481 -20.359 1.00 97.62 123 TRP A O 1
ATOM 1021 N N . GLN A 1 124 ? 8.870 7.570 -22.398 1.00 97.69 124 GLN A N 1
ATOM 1022 C CA . GLN A 1 124 ? 7.610 6.836 -22.435 1.00 97.69 124 GLN A CA 1
ATOM 1023 C C . GLN A 1 124 ? 7.572 5.779 -21.328 1.00 97.69 124 GLN A C 1
ATOM 1025 O O . GLN A 1 124 ? 6.600 5.712 -20.585 1.00 97.69 124 GLN A O 1
ATOM 1030 N N . GLY A 1 125 ? 8.662 5.034 -21.117 1.00 95.88 125 GLY A N 1
ATOM 1031 C CA . GLY A 1 125 ? 8.745 4.061 -20.026 1.00 95.88 125 GLY A CA 1
ATOM 1032 C C . GLY A 1 125 ? 8.658 4.679 -18.622 1.00 95.88 125 GLY A C 1
ATOM 1033 O O . GLY A 1 125 ? 8.188 4.026 -17.688 1.00 95.88 125 GLY A O 1
ATOM 1034 N N . LEU A 1 126 ? 9.096 5.929 -18.433 1.00 96.56 126 LEU A N 1
ATOM 1035 C CA . LEU A 1 126 ? 8.886 6.663 -17.176 1.00 96.56 126 LEU A CA 1
ATOM 1036 C C . LEU A 1 126 ? 7.427 7.104 -17.029 1.00 96.56 126 LEU A C 1
ATOM 1038 O O . LEU A 1 126 ? 6.815 6.865 -15.987 1.00 96.56 126 LEU A O 1
ATOM 1042 N N . LEU A 1 127 ? 6.866 7.686 -18.090 1.00 97.75 127 LEU A N 1
ATOM 1043 C CA . LEU A 1 127 ? 5.476 8.123 -18.146 1.00 97.75 127 LEU A CA 1
ATOM 1044 C C . LEU A 1 127 ? 4.504 6.970 -17.872 1.00 97.75 127 LEU A C 1
ATOM 1046 O O . LEU A 1 127 ? 3.599 7.120 -17.055 1.00 97.75 127 LEU A O 1
ATOM 1050 N N . ASP A 1 128 ? 4.712 5.816 -18.504 1.00 97.12 128 ASP A N 1
ATOM 1051 C CA . ASP A 1 128 ? 3.850 4.646 -18.354 1.00 97.12 128 ASP A CA 1
ATOM 1052 C C . ASP A 1 128 ? 3.843 4.146 -16.910 1.00 97.12 128 ASP A C 1
ATOM 1054 O O . ASP A 1 128 ? 2.780 3.860 -16.361 1.00 97.12 128 ASP A O 1
ATOM 1058 N N . ARG A 1 129 ? 5.003 4.080 -16.246 1.00 95.56 129 ARG A N 1
ATOM 1059 C CA . ARG A 1 129 ? 5.086 3.660 -14.836 1.00 95.56 129 ARG A CA 1
ATOM 1060 C C . ARG A 1 129 ? 4.355 4.633 -13.913 1.00 95.56 129 ARG A C 1
ATOM 1062 O O . ARG A 1 129 ? 3.596 4.193 -13.050 1.00 95.56 129 ARG A O 1
ATOM 1069 N N . THR A 1 130 ? 4.524 5.938 -14.125 1.00 97.00 130 THR A N 1
ATOM 1070 C CA . THR A 1 130 ? 3.811 6.966 -13.352 1.00 97.00 130 THR A CA 1
ATOM 1071 C C . THR A 1 130 ? 2.301 6.923 -13.604 1.00 97.00 130 THR A C 1
ATOM 1073 O O . THR A 1 130 ? 1.522 6.947 -12.654 1.00 97.00 130 THR A O 1
ATOM 1076 N N . ASN A 1 131 ? 1.866 6.784 -14.858 1.00 97.69 131 ASN A N 1
ATOM 1077 C CA . ASN A 1 131 ? 0.446 6.698 -15.205 1.00 97.69 131 ASN A CA 1
ATOM 1078 C C . ASN A 1 131 ? -0.211 5.424 -14.666 1.00 97.69 131 ASN A C 1
ATOM 1080 O O . ASN A 1 131 ? -1.345 5.483 -14.198 1.00 97.69 131 ASN A O 1
ATOM 1084 N N . ASN A 1 132 ? 0.491 4.288 -14.676 1.00 97.19 132 ASN A N 1
ATOM 1085 C CA . ASN A 1 132 ? -0.014 3.057 -14.070 1.00 97.19 132 ASN A CA 1
ATOM 1086 C C . ASN A 1 132 ? -0.151 3.187 -12.547 1.00 97.19 132 ASN A C 1
ATOM 1088 O O . ASN A 1 132 ? -1.136 2.705 -11.991 1.00 97.19 132 ASN A O 1
ATOM 1092 N N . ASN A 1 133 ? 0.769 3.884 -11.869 1.00 96.44 133 ASN A N 1
ATOM 1093 C CA . ASN A 1 133 ? 0.613 4.196 -10.446 1.00 96.44 133 ASN A CA 1
ATOM 1094 C C . ASN A 1 133 ? -0.633 5.062 -10.183 1.00 96.44 133 ASN A C 1
ATOM 1096 O O . ASN A 1 133 ? -1.455 4.705 -9.340 1.00 96.44 133 ASN A O 1
ATOM 1100 N N . ILE A 1 134 ? -0.829 6.131 -10.965 1.00 97.31 134 ILE A N 1
ATOM 1101 C CA . ILE A 1 134 ? -2.022 6.992 -10.888 1.00 97.31 134 ILE A CA 1
ATOM 1102 C C . ILE A 1 134 ? -3.304 6.181 -11.130 1.00 97.31 134 ILE A C 1
ATOM 1104 O O . ILE A 1 134 ? -4.271 6.296 -10.377 1.00 97.31 134 ILE A O 1
ATOM 1108 N N . ALA A 1 135 ? -3.322 5.342 -12.169 1.00 97.88 135 ALA A N 1
ATOM 1109 C CA . ALA A 1 135 ? -4.467 4.497 -12.494 1.00 97.88 135 ALA A CA 1
ATOM 1110 C C . ALA A 1 135 ? -4.777 3.505 -11.364 1.00 97.88 135 ALA A C 1
ATOM 1112 O O . ALA A 1 135 ? -5.938 3.340 -10.997 1.00 97.88 135 ALA A O 1
ATOM 1113 N N . THR A 1 136 ? -3.744 2.909 -10.767 1.00 97.25 136 THR A N 1
ATOM 1114 C CA . THR A 1 136 ? -3.872 1.980 -9.635 1.00 97.25 136 THR A CA 1
ATOM 1115 C C . THR A 1 136 ? -4.399 2.687 -8.386 1.00 97.25 136 THR A C 1
ATOM 1117 O O . THR A 1 136 ? -5.249 2.134 -7.695 1.00 97.25 136 THR A O 1
ATOM 1120 N N . LEU A 1 137 ? -3.975 3.927 -8.117 1.00 96.62 137 LEU A N 1
ATOM 1121 C CA . LEU A 1 137 ? -4.526 4.742 -7.028 1.00 96.62 137 LEU A CA 1
ATOM 1122 C C . LEU A 1 137 ? -6.008 5.073 -7.248 1.00 96.62 137 LEU A C 1
ATOM 1124 O O . LEU A 1 137 ? -6.815 4.953 -6.326 1.00 96.62 137 LEU A O 1
ATOM 1128 N N . ASN A 1 138 ? -6.390 5.440 -8.471 1.00 97.00 138 ASN A N 1
ATOM 1129 C CA . ASN A 1 138 ? -7.794 5.679 -8.802 1.00 97.00 138 ASN A CA 1
ATOM 1130 C C . ASN A 1 138 ? -8.630 4.396 -8.673 1.00 97.00 138 ASN A C 1
ATOM 1132 O O . ASN A 1 138 ? -9.706 4.438 -8.080 1.00 97.00 138 ASN A O 1
ATOM 1136 N N . GLY A 1 139 ? -8.102 3.259 -9.138 1.00 97.19 139 GLY A N 1
ATOM 1137 C CA . GLY A 1 139 ? -8.710 1.941 -8.946 1.00 97.19 139 GLY A CA 1
ATOM 1138 C C . GLY A 1 139 ? -8.820 1.562 -7.469 1.00 97.19 139 GLY A C 1
ATOM 1139 O O . GLY A 1 139 ? -9.819 1.003 -7.035 1.00 97.19 139 GLY A O 1
ATOM 1140 N N . TRP A 1 140 ? -7.832 1.919 -6.650 1.00 96.19 140 TRP A N 1
ATOM 1141 C CA . TRP A 1 140 ? -7.912 1.730 -5.205 1.00 96.19 140 TRP A CA 1
ATOM 1142 C C . TRP A 1 140 ? -9.056 2.543 -4.606 1.00 96.19 140 TRP A C 1
ATOM 1144 O O . TRP A 1 140 ? -9.805 2.001 -3.800 1.00 96.19 140 TRP A O 1
ATOM 1154 N N . TYR A 1 141 ? -9.260 3.797 -5.023 1.00 95.75 141 TYR A N 1
ATOM 1155 C CA . TYR A 1 141 ? -10.403 4.600 -4.574 1.00 95.75 141 TYR A CA 1
ATOM 1156 C C . TYR A 1 141 ? -11.759 4.022 -4.983 1.00 95.75 141 TYR A C 1
ATOM 1158 O O . TYR A 1 141 ? -12.696 4.117 -4.192 1.00 95.75 141 TYR A O 1
ATOM 1166 N N . SER A 1 142 ? -11.863 3.419 -6.169 1.00 94.81 142 SER A N 1
ATOM 1167 C CA . SER A 1 142 ? -13.099 2.798 -6.668 1.00 94.81 142 SER A CA 1
ATOM 1168 C C . SER A 1 142 ? -13.292 1.338 -6.249 1.00 94.81 142 SER A C 1
ATOM 1170 O O . SER A 1 142 ? -14.338 0.772 -6.547 1.00 94.81 142 SER A O 1
ATOM 1172 N N . ASN A 1 143 ? -12.343 0.755 -5.507 1.00 92.19 143 ASN A N 1
ATOM 1173 C CA . ASN A 1 143 ? -12.329 -0.660 -5.118 1.00 92.19 143 ASN A CA 1
ATOM 1174 C C . ASN A 1 143 ? -12.093 -1.655 -6.275 1.00 92.19 143 ASN A C 1
ATOM 1176 O O . ASN A 1 143 ? -12.458 -2.823 -6.168 1.00 92.19 143 ASN A O 1
ATOM 1180 N N . ASP A 1 144 ? -11.445 -1.201 -7.347 1.00 94.75 144 ASP A N 1
ATOM 1181 C CA . ASP A 1 144 ? -11.071 -1.994 -8.526 1.00 94.75 144 ASP A CA 1
ATOM 1182 C C . ASP A 1 144 ? -9.603 -2.463 -8.503 1.00 94.75 144 ASP A C 1
ATOM 1184 O O . ASP A 1 144 ? -9.170 -3.213 -9.377 1.00 94.75 144 ASP A O 1
ATOM 1188 N N . SER A 1 145 ? -8.814 -2.014 -7.522 1.00 95.25 145 SER A N 1
ATOM 1189 C CA . SER A 1 145 ? -7.405 -2.390 -7.352 1.00 95.25 145 SER A CA 1
ATOM 1190 C C . SER A 1 145 ? -7.129 -2.927 -5.951 1.00 95.25 145 SER A C 1
ATOM 1192 O O . SER A 1 145 ? -7.825 -2.590 -4.995 1.00 95.25 145 SER A O 1
ATOM 1194 N N . THR A 1 146 ? -6.077 -3.734 -5.820 1.00 93.44 146 THR A N 1
ATOM 1195 C CA . THR A 1 146 ? -5.651 -4.334 -4.551 1.00 93.44 146 THR A CA 1
ATOM 1196 C C . THR A 1 146 ? -4.533 -3.537 -3.880 1.00 93.44 146 THR A C 1
ATOM 1198 O O . THR A 1 146 ? -3.837 -2.735 -4.509 1.00 93.44 146 THR A O 1
ATOM 1201 N N . PHE A 1 147 ? -4.337 -3.797 -2.586 1.00 93.06 147 PHE A N 1
ATOM 1202 C CA . PHE A 1 147 ? -3.219 -3.261 -1.808 1.00 93.06 147 PHE A CA 1
ATOM 1203 C C . PHE A 1 1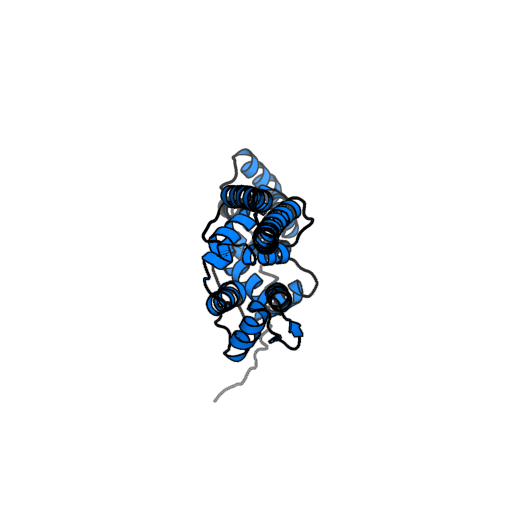47 ? -1.855 -3.695 -2.380 1.00 93.06 147 PHE A C 1
ATOM 1205 O O . PHE A 1 147 ? -0.941 -2.882 -2.502 1.00 93.06 147 PHE A O 1
ATOM 1212 N N . ASP A 1 148 ? -1.742 -4.946 -2.830 1.00 91.81 148 ASP A N 1
ATOM 1213 C CA . ASP A 1 148 ? -0.510 -5.471 -3.433 1.00 91.81 148 ASP A CA 1
ATOM 1214 C C . ASP A 1 148 ? -0.185 -4.769 -4.758 1.00 91.81 148 ASP A C 1
ATOM 1216 O O . ASP A 1 148 ? 0.975 -4.468 -5.043 1.00 91.81 148 ASP A O 1
ATOM 1220 N N . ALA A 1 149 ? -1.213 -4.454 -5.556 1.00 93.94 149 ALA A N 1
ATOM 1221 C CA . ALA A 1 149 ? -1.051 -3.696 -6.791 1.00 93.94 149 ALA A CA 1
ATOM 1222 C C . ALA A 1 149 ? -0.584 -2.259 -6.517 1.00 93.94 149 ALA A C 1
ATOM 1224 O O . ALA A 1 149 ? 0.285 -1.763 -7.238 1.00 93.94 149 ALA A O 1
ATOM 1225 N N . LEU A 1 150 ? -1.101 -1.608 -5.463 1.00 94.50 150 LEU A N 1
ATOM 1226 C CA . LEU A 1 150 ? -0.606 -0.297 -5.031 1.00 94.50 150 LEU A CA 1
ATOM 1227 C C . LEU A 1 150 ? 0.890 -0.347 -4.726 1.00 94.50 150 LEU A C 1
ATOM 1229 O O . LEU A 1 150 ? 1.651 0.405 -5.332 1.00 94.50 150 LEU A O 1
ATOM 1233 N N . ILE A 1 151 ? 1.316 -1.260 -3.848 1.00 94.50 151 ILE A N 1
ATOM 1234 C CA . ILE A 1 151 ? 2.733 -1.439 -3.504 1.00 94.50 151 ILE A CA 1
ATOM 1235 C C . ILE A 1 151 ? 3.560 -1.699 -4.765 1.00 94.50 151 ILE A C 1
ATOM 1237 O O . ILE A 1 151 ? 4.552 -1.009 -5.008 1.00 94.50 151 ILE A O 1
ATOM 1241 N N . GLY A 1 152 ? 3.123 -2.651 -5.593 1.00 94.31 152 GLY A N 1
ATOM 1242 C CA . GLY A 1 152 ? 3.832 -3.066 -6.798 1.00 94.31 152 GLY A CA 1
ATOM 1243 C C . GLY A 1 152 ? 4.051 -1.926 -7.791 1.00 94.31 152 GLY A C 1
ATOM 1244 O O . GLY A 1 152 ? 5.113 -1.856 -8.411 1.00 94.31 152 GLY A O 1
ATOM 1245 N N . TRP A 1 153 ? 3.094 -1.004 -7.925 1.00 95.06 153 TRP A N 1
ATOM 1246 C CA . TRP A 1 153 ? 3.260 0.173 -8.775 1.00 95.06 153 TRP A CA 1
ATOM 1247 C C . TRP A 1 153 ? 4.006 1.319 -8.099 1.00 95.06 153 TRP A C 1
ATOM 1249 O O . TRP A 1 153 ? 4.696 2.051 -8.803 1.00 95.06 153 TRP A O 1
ATOM 1259 N N . MET A 1 154 ? 3.913 1.479 -6.775 1.00 95.25 154 MET A N 1
ATOM 1260 C CA . MET A 1 154 ? 4.686 2.487 -6.033 1.00 95.25 154 MET A CA 1
ATOM 1261 C C . MET A 1 154 ? 6.187 2.219 -6.140 1.00 95.25 154 MET A C 1
ATOM 1263 O O . MET A 1 154 ? 6.935 3.108 -6.535 1.00 95.25 154 MET A O 1
ATOM 1267 N N . VAL A 1 155 ? 6.630 0.978 -5.929 1.00 95.69 155 VAL A N 1
ATOM 1268 C CA . VAL A 1 155 ? 8.061 0.630 -6.028 1.00 95.69 155 VAL A CA 1
ATOM 1269 C C . VAL A 1 155 ? 8.610 0.684 -7.456 1.00 95.69 155 VAL A C 1
ATOM 1271 O O . VAL A 1 155 ? 9.816 0.684 -7.667 1.00 95.69 155 VAL A O 1
ATOM 1274 N N . ARG A 1 156 ? 7.740 0.724 -8.470 1.00 94.19 156 ARG A N 1
ATOM 1275 C CA . ARG A 1 156 ? 8.141 0.885 -9.878 1.00 94.19 156 ARG A CA 1
ATOM 1276 C C . ARG A 1 156 ? 8.247 2.347 -10.295 1.00 94.19 156 ARG A C 1
ATOM 1278 O O . ARG A 1 156 ? 8.677 2.617 -11.422 1.00 94.19 156 ARG A O 1
ATOM 1285 N N . MET A 1 157 ? 7.831 3.278 -9.441 1.00 94.06 157 MET A N 1
ATOM 1286 C CA . MET A 1 157 ? 7.896 4.693 -9.760 1.00 94.06 157 MET A CA 1
ATOM 1287 C C . MET A 1 157 ? 9.346 5.166 -9.899 1.00 94.06 157 MET A C 1
ATOM 1289 O O . MET A 1 157 ? 10.213 4.701 -9.162 1.00 94.06 157 MET A O 1
ATOM 1293 N N . PRO A 1 158 ? 9.612 6.145 -10.781 1.00 92.56 158 PRO A N 1
ATOM 1294 C CA . PRO A 1 158 ? 10.949 6.720 -10.921 1.00 92.56 158 PRO A CA 1
ATOM 1295 C C . PRO A 1 158 ? 11.522 7.266 -9.607 1.00 92.56 158 PRO A C 1
ATOM 1297 O O . PRO A 1 158 ? 12.698 7.071 -9.339 1.00 92.56 158 PRO A O 1
ATOM 1300 N N . VAL A 1 159 ? 10.687 7.872 -8.756 1.00 94.25 159 VAL A N 1
ATOM 1301 C CA . VAL A 1 159 ? 11.125 8.390 -7.450 1.00 94.25 159 VAL A CA 1
ATOM 1302 C C . VAL A 1 159 ? 11.666 7.287 -6.533 1.00 94.25 159 VAL A C 1
ATOM 1304 O O . VAL A 1 159 ? 12.647 7.502 -5.834 1.00 94.25 159 VAL A O 1
ATOM 1307 N N . TYR A 1 160 ? 11.105 6.073 -6.591 1.00 95.38 160 TYR A N 1
ATOM 1308 C CA . TYR A 1 160 ? 11.621 4.943 -5.818 1.00 95.38 160 TYR A CA 1
ATOM 1309 C C . TYR A 1 160 ? 13.012 4.515 -6.296 1.00 95.38 160 TYR A C 1
ATOM 1311 O O . TYR A 1 160 ? 13.869 4.181 -5.480 1.00 95.38 160 TYR A O 1
ATOM 1319 N N . ASP A 1 161 ? 13.242 4.552 -7.613 1.00 92.81 161 ASP A N 1
ATOM 1320 C CA . ASP A 1 161 ? 14.548 4.268 -8.217 1.00 92.81 161 ASP A CA 1
ATOM 1321 C C . ASP A 1 161 ? 15.585 5.353 -7.857 1.00 92.81 161 ASP A C 1
ATOM 1323 O O . ASP A 1 161 ? 16.762 5.045 -7.678 1.00 92.81 161 ASP A O 1
ATOM 1327 N N . GLU A 1 162 ? 15.162 6.617 -7.741 1.00 92.12 162 GLU A N 1
ATOM 1328 C CA . GLU A 1 162 ? 16.020 7.739 -7.331 1.00 92.12 162 GLU A CA 1
ATOM 1329 C C . GLU A 1 162 ? 16.420 7.646 -5.850 1.00 92.12 162 GLU A C 1
ATOM 1331 O O . GLU A 1 162 ? 17.590 7.852 -5.523 1.00 92.12 162 GLU A O 1
ATOM 1336 N N . ILE A 1 163 ? 15.472 7.287 -4.974 1.00 93.44 163 ILE A N 1
ATOM 1337 C CA . ILE A 1 163 ? 15.721 7.040 -3.544 1.00 93.44 163 ILE A CA 1
ATOM 1338 C C . ILE A 1 163 ? 16.671 5.846 -3.375 1.00 93.44 163 ILE A C 1
ATOM 1340 O O . ILE A 1 163 ? 17.669 5.930 -2.660 1.00 93.44 163 ILE A O 1
ATOM 1344 N N . ASN A 1 164 ? 16.388 4.741 -4.068 1.00 93.69 164 ASN A N 1
ATOM 1345 C CA . ASN A 1 164 ? 17.125 3.482 -3.952 1.00 93.69 164 ASN A CA 1
ATOM 1346 C C . ASN A 1 164 ? 18.094 3.309 -5.126 1.00 93.69 164 ASN A C 1
ATOM 1348 O O . ASN A 1 164 ? 18.014 2.351 -5.895 1.00 93.69 164 ASN A O 1
ATOM 1352 N N . MET A 1 165 ? 18.998 4.279 -5.266 1.00 89.56 165 MET A N 1
ATOM 1353 C CA . MET A 1 165 ? 19.905 4.404 -6.403 1.00 89.56 165 MET A CA 1
ATOM 1354 C C . MET A 1 165 ? 20.798 3.171 -6.582 1.00 89.56 165 MET A C 1
ATOM 1356 O O . MET A 1 165 ? 21.630 2.863 -5.730 1.00 89.56 165 MET A O 1
ATOM 1360 N N . GLY A 1 166 ? 20.688 2.532 -7.744 1.00 93.50 166 GLY A N 1
ATOM 1361 C CA . GLY A 1 166 ? 21.457 1.341 -8.098 1.00 93.50 166 GLY A CA 1
ATOM 1362 C C . GLY A 1 166 ? 20.696 0.046 -7.826 1.00 93.50 166 GLY A C 1
ATOM 1363 O O . GLY A 1 166 ? 19.869 -0.043 -6.922 1.00 93.50 166 GLY A O 1
ATOM 1364 N N . THR A 1 167 ? 20.978 -0.967 -8.638 1.00 94.94 167 THR A N 1
ATOM 1365 C CA . THR A 1 167 ? 20.225 -2.224 -8.656 1.00 94.94 167 THR A CA 1
ATOM 1366 C C . THR A 1 167 ? 20.254 -2.958 -7.318 1.00 94.94 167 THR A C 1
ATOM 1368 O O . THR A 1 167 ? 19.198 -3.331 -6.812 1.00 94.94 167 THR A O 1
ATOM 1371 N N . GLU A 1 168 ? 21.424 -3.077 -6.688 1.00 95.38 168 GLU A N 1
ATOM 1372 C CA . GLU A 1 168 ? 21.543 -3.718 -5.373 1.00 95.38 168 GLU A CA 1
ATOM 1373 C C . GLU A 1 168 ? 20.745 -2.969 -4.297 1.00 95.38 168 GLU A C 1
ATOM 1375 O O . GLU A 1 168 ? 19.989 -3.589 -3.555 1.00 95.38 168 GLU A O 1
ATOM 1380 N N . ASN A 1 169 ? 20.842 -1.634 -4.244 1.00 96.50 169 ASN A N 1
ATOM 1381 C CA . ASN A 1 169 ? 20.098 -0.825 -3.272 1.00 96.50 169 ASN A CA 1
ATOM 1382 C C . ASN A 1 169 ? 18.583 -0.949 -3.477 1.00 96.50 169 ASN A C 1
ATOM 1384 O O . ASN A 1 169 ? 17.830 -1.078 -2.509 1.00 96.50 169 ASN A O 1
ATOM 1388 N N . PHE A 1 170 ? 18.127 -0.971 -4.732 1.00 97.12 170 PHE A N 1
ATOM 1389 C CA . PHE A 1 170 ? 16.736 -1.267 -5.059 1.00 97.12 170 PHE A CA 1
ATOM 1390 C C . PHE A 1 170 ? 16.319 -2.636 -4.507 1.00 97.12 170 PHE A C 1
ATOM 1392 O O . PHE A 1 170 ? 15.328 -2.716 -3.788 1.00 97.12 170 PHE A O 1
ATOM 1399 N N . VAL A 1 171 ? 17.077 -3.704 -4.769 1.00 97.69 171 VAL A N 1
ATOM 1400 C CA . VAL A 1 171 ? 16.747 -5.045 -4.259 1.00 97.69 171 VAL A CA 1
ATOM 1401 C C . VAL A 1 171 ? 16.729 -5.059 -2.728 1.00 97.69 171 VAL A C 1
ATOM 1403 O O . VAL A 1 171 ? 15.740 -5.483 -2.133 1.00 97.69 171 VAL A O 1
ATOM 1406 N N . VAL A 1 172 ? 17.769 -4.534 -2.080 1.00 97.69 172 VAL A N 1
ATOM 1407 C CA . VAL A 1 172 ? 17.874 -4.477 -0.614 1.00 97.69 172 VAL A CA 1
ATOM 1408 C C . VAL A 1 172 ? 16.684 -3.739 0.002 1.00 97.69 172 VAL A C 1
ATOM 1410 O O . VAL A 1 172 ? 16.074 -4.258 0.938 1.00 97.69 172 VAL A O 1
ATOM 1413 N N . SER A 1 173 ? 16.307 -2.579 -0.543 1.00 96.81 173 SER A N 1
ATOM 1414 C CA . SER A 1 173 ? 15.167 -1.803 -0.036 1.00 96.81 173 SER A CA 1
ATOM 1415 C C . SER A 1 173 ? 13.846 -2.569 -0.133 1.00 96.81 173 SER A C 1
ATOM 1417 O O . SER A 1 173 ? 13.061 -2.535 0.809 1.00 96.81 173 SER A O 1
ATOM 1419 N N . ILE A 1 174 ? 13.611 -3.324 -1.213 1.00 96.56 174 ILE A N 1
ATOM 1420 C CA . ILE A 1 174 ? 12.411 -4.163 -1.363 1.00 96.56 174 ILE A CA 1
ATOM 1421 C C . ILE A 1 174 ? 12.350 -5.222 -0.250 1.00 96.56 174 ILE A C 1
ATOM 1423 O O . ILE A 1 174 ? 11.334 -5.348 0.439 1.00 96.56 174 ILE A O 1
ATOM 1427 N N . TYR A 1 175 ? 13.449 -5.939 -0.005 1.00 97.62 175 TYR A N 1
ATOM 1428 C CA . TYR A 1 175 ? 13.510 -6.935 1.070 1.00 97.62 175 TYR A CA 1
ATOM 1429 C C . TYR A 1 175 ? 13.327 -6.308 2.457 1.00 97.62 175 TYR A C 1
ATOM 1431 O O . TYR A 1 175 ? 12.580 -6.832 3.284 1.00 97.62 175 TYR A O 1
ATOM 1439 N N . GLN A 1 176 ? 13.941 -5.156 2.716 1.00 95.62 176 GLN A N 1
ATOM 1440 C CA . GLN A 1 176 ? 13.818 -4.493 4.012 1.00 95.62 176 GLN A CA 1
ATOM 1441 C C . GLN A 1 176 ? 12.416 -3.924 4.244 1.00 95.62 176 GLN A C 1
ATOM 1443 O O . GLN A 1 176 ? 11.858 -4.105 5.327 1.00 95.62 176 GLN A O 1
ATOM 1448 N N . HIS A 1 177 ? 11.817 -3.285 3.237 1.00 94.19 177 HIS A N 1
ATOM 1449 C CA . HIS A 1 177 ? 10.492 -2.683 3.358 1.00 94.19 177 HIS A CA 1
ATOM 1450 C C . HIS A 1 177 ? 9.385 -3.714 3.556 1.00 94.19 177 HIS A C 1
ATOM 1452 O O . HIS A 1 177 ? 8.446 -3.430 4.308 1.00 94.19 177 HIS A O 1
ATOM 1458 N N . PHE A 1 178 ? 9.484 -4.878 2.903 1.00 95.44 178 PHE A N 1
ATOM 1459 C CA . PHE A 1 178 ? 8.379 -5.836 2.856 1.00 95.44 178 PHE A CA 1
ATOM 1460 C C . PHE A 1 178 ? 8.669 -7.172 3.528 1.00 95.44 178 PHE A C 1
ATOM 1462 O O . PHE A 1 178 ? 7.731 -7.776 4.021 1.00 95.44 178 PHE A O 1
ATOM 1469 N N . TYR A 1 179 ? 9.910 -7.658 3.586 1.00 95.88 179 TYR A N 1
ATOM 1470 C CA . TYR A 1 179 ? 10.238 -8.895 4.320 1.00 95.88 179 TYR A CA 1
ATOM 1471 C C . TYR A 1 179 ? 10.859 -8.618 5.688 1.00 95.88 179 TYR A C 1
ATOM 1473 O O . TYR A 1 179 ? 11.071 -9.549 6.462 1.00 95.88 179 TYR A O 1
ATOM 1481 N N . HIS A 1 180 ? 11.148 -7.350 6.006 1.00 94.06 180 HIS A N 1
ATOM 1482 C CA . HIS A 1 180 ? 11.752 -6.939 7.275 1.00 94.06 180 HIS A CA 1
ATOM 1483 C C . HIS A 1 180 ? 13.106 -7.624 7.546 1.00 94.06 180 HIS A C 1
ATOM 1485 O O . HIS A 1 180 ? 13.497 -7.833 8.695 1.00 94.06 180 HIS A O 1
ATOM 1491 N N . ARG A 1 181 ? 13.843 -7.973 6.482 1.00 95.88 181 ARG A N 1
ATOM 1492 C CA . ARG A 1 181 ? 15.178 -8.580 6.556 1.00 95.88 181 ARG A CA 1
ATOM 1493 C C . ARG A 1 181 ? 16.052 -8.159 5.382 1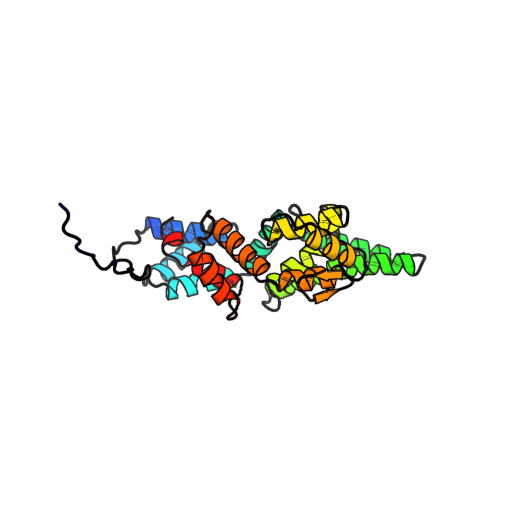.00 95.88 181 ARG A C 1
ATOM 1495 O O . ARG A 1 181 ? 15.570 -7.614 4.397 1.00 95.88 181 ARG A O 1
ATOM 1502 N N . TYR A 1 182 ? 17.342 -8.451 5.487 1.00 97.38 182 TYR A N 1
ATOM 1503 C CA . TYR A 1 182 ? 18.269 -8.351 4.363 1.00 97.38 182 TYR A CA 1
ATOM 1504 C C . TYR A 1 182 ? 18.106 -9.574 3.429 1.00 97.38 182 TYR A C 1
ATOM 1506 O O . TYR A 1 182 ? 17.794 -10.668 3.929 1.00 97.38 182 TYR A O 1
ATOM 1514 N N . PRO A 1 183 ? 18.276 -9.430 2.099 1.00 97.81 183 PRO A N 1
ATOM 1515 C CA . PRO A 1 183 ? 18.315 -10.579 1.196 1.00 97.81 183 PRO A CA 1
ATOM 1516 C C . PRO A 1 183 ? 19.525 -11.469 1.500 1.00 97.81 183 PRO A C 1
ATOM 1518 O O . PRO A 1 183 ? 20.565 -11.000 1.952 1.00 97.81 183 PRO A O 1
ATOM 1521 N N . THR A 1 184 ? 19.414 -12.766 1.244 1.00 97.88 184 THR A N 1
ATOM 1522 C CA . THR A 1 184 ? 20.594 -13.643 1.185 1.00 97.88 184 THR A CA 1
ATOM 1523 C C . THR A 1 184 ? 21.446 -13.305 -0.042 1.00 97.88 184 THR A C 1
ATOM 1525 O O . THR A 1 184 ? 20.940 -12.714 -0.994 1.00 97.88 184 THR A O 1
ATOM 1528 N N . ASP A 1 185 ? 22.714 -13.726 -0.065 1.00 98.00 185 ASP A N 1
ATOM 1529 C CA . ASP A 1 185 ? 23.610 -13.471 -1.207 1.00 98.00 185 ASP A CA 1
ATOM 1530 C C . ASP A 1 185 ? 23.018 -13.978 -2.533 1.00 98.00 185 ASP A C 1
ATOM 1532 O O . ASP A 1 185 ? 23.060 -13.283 -3.544 1.00 98.00 185 ASP A O 1
ATOM 1536 N N . HIS A 1 186 ? 22.390 -15.159 -2.510 1.00 97.19 186 HIS A N 1
ATOM 1537 C CA . HIS A 1 186 ? 21.731 -15.728 -3.684 1.00 97.19 186 HIS A CA 1
ATOM 1538 C C . HIS A 1 186 ? 20.498 -14.921 -4.111 1.00 97.19 186 HIS A C 1
ATOM 1540 O O . HIS A 1 186 ? 20.307 -14.666 -5.295 1.00 97.19 186 HIS A O 1
ATOM 1546 N N . GLU A 1 187 ? 19.657 -14.500 -3.163 1.00 98.06 187 GLU A N 1
ATOM 1547 C CA . GLU A 1 187 ? 18.499 -13.654 -3.472 1.00 98.06 187 GLU A CA 1
ATOM 1548 C C . GLU A 1 187 ? 18.926 -12.309 -4.060 1.00 98.06 187 GLU A C 1
ATOM 1550 O O . GLU A 1 187 ? 18.325 -11.854 -5.030 1.00 98.06 187 GLU A O 1
ATOM 1555 N N . LEU A 1 188 ? 19.972 -11.696 -3.497 1.00 98.19 188 LEU A N 1
ATOM 1556 C CA . LEU A 1 188 ? 20.504 -10.424 -3.966 1.00 98.19 188 LEU A CA 1
ATOM 1557 C C . LEU A 1 188 ? 21.055 -10.544 -5.388 1.00 98.19 188 LEU A C 1
ATOM 1559 O O . LEU A 1 188 ? 20.713 -9.718 -6.230 1.00 98.19 188 LEU A O 1
ATOM 1563 N N . GLU A 1 189 ? 21.853 -11.577 -5.662 1.00 98.06 189 GLU A N 1
ATOM 1564 C CA . GLU A 1 189 ? 22.400 -11.857 -6.994 1.00 98.06 189 GLU A CA 1
ATOM 1565 C C . GLU A 1 189 ? 21.275 -12.075 -8.018 1.00 98.06 189 GLU A C 1
ATOM 1567 O O . GLU A 1 189 ? 21.163 -11.326 -8.988 1.00 98.06 189 GLU A O 1
ATOM 1572 N N . GLN A 1 190 ? 20.376 -13.033 -7.764 1.00 98.12 190 GLN A N 1
ATOM 1573 C CA . GLN A 1 190 ? 19.333 -13.407 -8.725 1.00 98.12 190 GLN A CA 1
ATOM 1574 C C . GLN A 1 190 ? 18.310 -12.289 -8.961 1.00 98.12 190 GLN A C 1
ATOM 1576 O O . GLN A 1 190 ? 17.839 -12.108 -10.086 1.00 98.12 190 GLN A O 1
ATOM 1581 N N . ALA A 1 191 ? 17.951 -11.527 -7.925 1.00 97.69 191 ALA A N 1
ATOM 1582 C CA . ALA A 1 191 ? 17.062 -10.381 -8.082 1.00 97.69 191 ALA A CA 1
ATOM 1583 C C . ALA A 1 191 ? 17.749 -9.220 -8.819 1.00 97.69 191 ALA A C 1
ATOM 1585 O O . ALA A 1 191 ? 17.099 -8.549 -9.624 1.00 97.69 191 ALA A O 1
ATOM 1586 N N . SER A 1 192 ? 19.049 -9.002 -8.586 1.00 97.75 192 SER A N 1
ATOM 1587 C CA . SER A 1 192 ? 19.821 -7.974 -9.294 1.00 97.75 192 SER A CA 1
ATOM 1588 C C . SER A 1 192 ? 19.923 -8.288 -10.784 1.00 97.75 192 SER A C 1
ATOM 1590 O O . SER A 1 192 ? 19.624 -7.416 -11.601 1.00 97.75 192 SER A O 1
ATOM 1592 N N . ASP A 1 193 ? 20.198 -9.547 -11.140 1.00 97.81 193 ASP A N 1
ATOM 1593 C CA . ASP A 1 193 ? 20.195 -10.011 -12.531 1.00 97.81 193 ASP A CA 1
ATOM 1594 C C . ASP A 1 193 ? 18.861 -9.689 -13.223 1.00 97.81 193 ASP A C 1
ATOM 1596 O O . ASP A 1 193 ? 18.844 -9.061 -14.285 1.00 97.81 193 ASP A O 1
ATOM 1600 N N . MET A 1 194 ? 17.725 -10.023 -12.595 1.00 97.88 194 MET A N 1
ATOM 1601 C CA . MET A 1 194 ? 16.398 -9.709 -13.145 1.00 97.88 194 MET A CA 1
ATOM 1602 C C . MET A 1 194 ? 16.184 -8.202 -13.338 1.00 97.88 194 MET A C 1
ATOM 1604 O O . MET A 1 194 ? 15.643 -7.770 -14.361 1.00 97.88 194 MET A O 1
ATOM 1608 N N . VAL A 1 195 ? 16.581 -7.381 -12.363 1.00 95.88 195 VAL A N 1
ATOM 1609 C CA . VAL A 1 195 ? 16.430 -5.919 -12.435 1.00 95.88 195 VAL A CA 1
ATOM 1610 C C . VAL A 1 195 ? 17.278 -5.327 -13.568 1.00 95.88 195 VAL A C 1
ATOM 1612 O O . VAL A 1 195 ? 16.780 -4.458 -14.292 1.00 95.88 195 VAL A O 1
ATOM 1615 N N . ASP A 1 196 ? 18.475 -5.871 -13.801 1.00 95.81 196 ASP A N 1
ATOM 1616 C CA . ASP A 1 196 ? 19.405 -5.489 -14.876 1.00 95.81 196 ASP A CA 1
ATOM 1617 C C . ASP A 1 196 ? 19.094 -6.149 -16.233 1.00 95.81 196 ASP A C 1
ATOM 1619 O O . ASP A 1 196 ? 19.879 -6.085 -17.187 1.00 95.81 196 ASP A O 1
ATOM 1623 N N . ARG A 1 197 ? 17.898 -6.735 -16.356 1.00 95.25 197 ARG A N 1
ATOM 1624 C CA . ARG A 1 197 ? 17.390 -7.400 -17.564 1.00 95.25 197 ARG A CA 1
ATOM 1625 C C . ARG A 1 197 ? 18.192 -8.630 -17.996 1.00 95.25 197 ARG A C 1
ATOM 1627 O O . ARG A 1 197 ? 18.193 -8.988 -19.176 1.00 95.25 197 ARG A O 1
ATOM 1634 N N . GLN A 1 198 ? 18.873 -9.268 -17.054 1.00 96.56 198 GLN A N 1
ATOM 1635 C CA . GLN A 1 198 ? 19.465 -10.590 -17.208 1.00 96.56 198 GLN A CA 1
ATOM 1636 C C . GLN A 1 198 ? 18.500 -11.659 -16.688 1.00 96.56 198 GLN A C 1
ATOM 1638 O O . GLN A 1 198 ? 17.558 -11.375 -15.951 1.00 96.56 198 GLN A O 1
ATOM 1643 N N . TRP A 1 199 ? 18.704 -12.904 -17.114 1.00 96.75 199 TRP A N 1
ATOM 1644 C CA . TRP A 1 199 ? 17.915 -14.025 -16.614 1.00 96.75 199 TRP A CA 1
ATOM 1645 C C . TRP A 1 199 ? 18.335 -14.366 -15.186 1.00 96.75 199 TRP A C 1
ATOM 1647 O O . TRP A 1 199 ? 19.502 -14.668 -14.963 1.00 96.75 199 TRP A O 1
ATOM 1657 N N . GLY A 1 200 ? 17.373 -14.389 -14.266 1.00 96.94 200 GLY A N 1
ATOM 1658 C CA . GLY A 1 200 ? 17.554 -14.881 -12.901 1.00 96.94 200 GLY A CA 1
ATOM 1659 C C . GLY A 1 200 ? 16.538 -15.970 -12.558 1.00 96.94 200 GLY A C 1
ATOM 1660 O O . GLY A 1 200 ? 15.471 -16.059 -13.176 1.00 96.94 200 GLY A O 1
ATOM 1661 N N . LEU A 1 201 ? 16.859 -16.783 -11.553 1.00 96.75 201 LEU A N 1
ATOM 1662 C CA . LEU A 1 201 ? 15.975 -17.787 -10.961 1.00 96.75 201 LEU A CA 1
ATOM 1663 C C . LEU A 1 201 ? 15.767 -17.456 -9.481 1.00 96.75 201 LEU A C 1
ATOM 1665 O O . LEU A 1 201 ? 16.635 -17.717 -8.653 1.00 96.75 201 LEU A O 1
ATOM 1669 N N . LEU A 1 202 ? 14.592 -16.930 -9.135 1.00 96.62 202 LEU A N 1
ATOM 1670 C CA . LEU A 1 202 ? 14.247 -16.570 -7.760 1.00 96.62 202 LEU A CA 1
ATOM 1671 C C . LEU A 1 202 ? 13.044 -17.399 -7.301 1.00 96.62 202 LEU A C 1
ATOM 1673 O O . LEU A 1 202 ? 12.033 -17.478 -7.997 1.00 96.62 202 LEU A O 1
ATOM 1677 N N . TYR A 1 203 ? 13.166 -18.064 -6.149 1.00 95.50 203 TYR A N 1
ATOM 1678 C CA . TYR A 1 203 ? 12.121 -18.938 -5.583 1.00 95.50 203 TYR A CA 1
ATOM 1679 C C . TYR A 1 203 ? 11.576 -19.987 -6.572 1.00 95.50 203 TYR A C 1
ATOM 1681 O O . TYR A 1 203 ? 10.387 -20.298 -6.593 1.00 95.50 203 TYR A O 1
ATOM 1689 N N . GLY A 1 204 ? 12.449 -20.524 -7.432 1.00 94.81 204 GLY A N 1
ATOM 1690 C CA . GLY A 1 204 ? 12.073 -21.514 -8.447 1.00 94.81 204 GLY A CA 1
ATOM 1691 C C . GLY A 1 204 ? 11.346 -20.940 -9.670 1.00 94.81 204 GLY A C 1
ATOM 1692 O O . GLY A 1 204 ? 10.909 -21.714 -10.520 1.00 94.81 204 GLY A O 1
ATOM 1693 N N . THR A 1 205 ? 11.238 -19.614 -9.787 1.00 97.19 205 THR A N 1
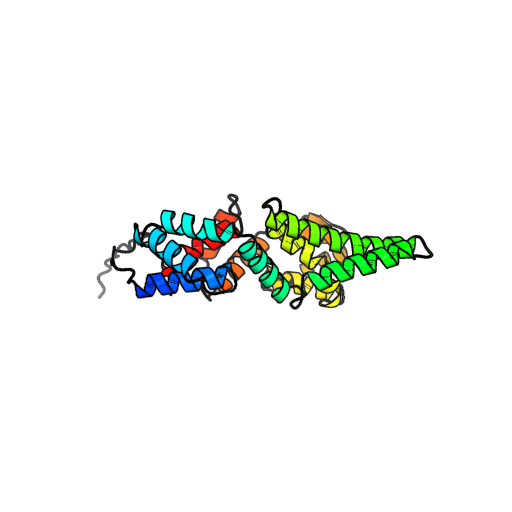ATOM 1694 C CA . THR A 1 205 ? 10.610 -18.930 -10.925 1.00 97.19 205 THR A CA 1
ATOM 1695 C C . THR A 1 205 ? 11.646 -18.123 -11.702 1.00 97.19 205 THR A C 1
ATOM 1697 O O . THR A 1 205 ? 12.424 -17.365 -11.123 1.00 97.19 205 THR A O 1
ATOM 1700 N N . ASN A 1 206 ? 11.666 -18.297 -13.024 1.00 96.62 206 ASN A N 1
ATOM 1701 C CA . ASN A 1 206 ? 12.528 -17.512 -13.903 1.00 96.62 206 ASN A CA 1
ATOM 1702 C C . ASN A 1 206 ? 11.916 -16.135 -14.169 1.00 96.62 206 ASN A C 1
ATOM 1704 O O . ASN A 1 206 ? 10.707 -16.017 -14.367 1.00 96.62 206 ASN A O 1
ATOM 1708 N N . GLY A 1 207 ? 12.770 -15.123 -14.262 1.00 97.25 207 GLY A N 1
ATOM 1709 C CA . GLY A 1 207 ? 12.403 -13.763 -14.645 1.00 97.25 207 GLY A CA 1
ATOM 1710 C C . GLY A 1 207 ? 13.567 -13.072 -15.343 1.00 97.25 207 GLY A C 1
ATOM 1711 O O . GLY A 1 207 ? 14.708 -13.532 -15.258 1.00 97.25 207 GLY A O 1
ATOM 1712 N N . ASN A 1 208 ? 13.284 -11.983 -16.054 1.00 97.00 208 ASN A N 1
ATOM 1713 C CA . ASN A 1 208 ? 14.324 -11.189 -16.714 1.00 97.00 208 ASN A CA 1
ATOM 1714 C C . ASN A 1 208 ? 14.029 -9.688 -16.720 1.00 97.00 208 ASN A C 1
ATOM 1716 O O . ASN A 1 208 ? 14.502 -8.944 -17.580 1.00 97.00 208 ASN A O 1
ATOM 1720 N N . SER A 1 209 ? 13.194 -9.237 -15.794 1.00 95.25 209 SER A N 1
ATOM 1721 C CA . SER A 1 209 ? 12.859 -7.833 -15.661 1.00 95.25 209 SER A CA 1
ATOM 1722 C C . SER A 1 209 ? 12.587 -7.473 -14.207 1.00 95.25 209 SER A C 1
ATOM 1724 O O . SER A 1 209 ? 12.153 -8.301 -13.405 1.00 95.25 209 SER A O 1
ATOM 1726 N N . LYS A 1 210 ? 12.727 -6.183 -13.881 1.00 94.25 210 LYS A N 1
ATOM 1727 C CA . LYS A 1 210 ? 12.232 -5.620 -12.613 1.00 94.25 210 LYS A CA 1
ATOM 1728 C C . LYS A 1 210 ? 10.752 -5.960 -12.385 1.00 94.25 210 LYS A C 1
ATOM 1730 O O . LYS A 1 210 ? 10.326 -6.134 -11.247 1.00 94.25 210 LYS A O 1
ATOM 1735 N N . ALA A 1 211 ? 9.959 -6.056 -13.455 1.00 93.75 211 ALA A N 1
ATOM 1736 C CA . ALA A 1 211 ? 8.555 -6.411 -13.339 1.00 93.75 211 ALA A CA 1
ATOM 1737 C C . ALA A 1 211 ? 8.354 -7.865 -12.886 1.00 93.75 211 ALA A C 1
ATOM 1739 O O . ALA A 1 211 ? 7.502 -8.105 -12.028 1.00 93.75 211 ALA A O 1
ATOM 1740 N N . ASP A 1 212 ? 9.155 -8.790 -13.416 1.00 96.38 212 ASP A N 1
ATOM 1741 C CA . ASP A 1 212 ? 9.139 -10.196 -13.010 1.00 96.38 212 ASP A CA 1
ATOM 1742 C C . ASP A 1 212 ? 9.640 -10.352 -11.581 1.00 96.38 212 ASP A C 1
ATOM 1744 O O . ASP A 1 212 ? 8.976 -11.015 -10.795 1.00 96.38 212 ASP A O 1
ATOM 1748 N N . PHE A 1 213 ? 10.736 -9.679 -11.208 1.00 96.69 213 PHE A N 1
ATOM 1749 C CA . PHE A 1 213 ? 11.237 -9.695 -9.831 1.00 96.69 213 PHE A CA 1
ATOM 1750 C C . PHE A 1 213 ? 10.146 -9.281 -8.837 1.00 96.69 213 PHE A C 1
ATOM 1752 O O . PHE A 1 213 ? 9.835 -10.037 -7.921 1.00 96.69 213 PHE A O 1
ATOM 1759 N N . ILE A 1 214 ? 9.507 -8.123 -9.050 1.00 95.44 214 ILE A N 1
ATOM 1760 C CA . ILE A 1 214 ? 8.428 -7.655 -8.169 1.00 95.44 214 ILE A CA 1
ATOM 1761 C C . ILE A 1 214 ? 7.241 -8.627 -8.178 1.00 95.44 214 ILE A C 1
ATOM 1763 O O . ILE A 1 214 ? 6.676 -8.886 -7.122 1.00 95.44 214 ILE A O 1
ATOM 1767 N N . GLY A 1 215 ? 6.875 -9.189 -9.335 1.00 94.69 215 GLY A N 1
ATOM 1768 C CA . GLY A 1 215 ? 5.787 -10.169 -9.428 1.00 94.69 215 GLY A CA 1
ATOM 1769 C C . GLY A 1 215 ? 6.085 -11.479 -8.692 1.00 94.69 215 GLY A C 1
ATOM 1770 O O . GLY A 1 215 ? 5.223 -12.008 -7.999 1.00 94.69 215 GLY A O 1
ATOM 1771 N N . ILE A 1 216 ? 7.312 -11.990 -8.791 1.00 95.38 216 ILE A N 1
ATOM 1772 C CA . ILE A 1 216 ? 7.767 -13.181 -8.066 1.00 95.38 216 ILE A CA 1
ATOM 1773 C C . ILE A 1 216 ? 7.800 -12.888 -6.563 1.00 95.38 216 ILE A C 1
ATOM 1775 O O . ILE A 1 216 ? 7.295 -13.682 -5.770 1.00 95.38 216 ILE A O 1
ATOM 1779 N N . PHE A 1 217 ? 8.341 -11.736 -6.172 1.00 95.19 217 PHE A N 1
ATOM 1780 C CA . PHE A 1 217 ? 8.482 -11.315 -4.781 1.00 95.19 217 PHE A CA 1
ATOM 1781 C C . PHE A 1 217 ? 7.128 -11.188 -4.066 1.00 95.19 217 PHE A C 1
ATOM 1783 O O . PHE A 1 217 ? 6.930 -11.780 -3.008 1.00 95.19 217 PHE A O 1
ATOM 1790 N N . THR A 1 218 ? 6.146 -10.499 -4.656 1.00 92.69 218 THR A N 1
ATOM 1791 C CA . THR A 1 218 ? 4.846 -10.264 -3.994 1.00 92.69 218 THR A CA 1
ATOM 1792 C C . THR A 1 218 ? 3.975 -11.516 -3.860 1.00 92.69 218 THR A C 1
ATOM 1794 O O . THR A 1 218 ? 2.985 -11.500 -3.132 1.00 92.69 218 THR A O 1
ATOM 1797 N N . THR A 1 219 ? 4.334 -12.620 -4.519 1.00 91.06 219 THR A N 1
ATOM 1798 C CA . THR A 1 219 ? 3.604 -13.896 -4.403 1.00 91.06 219 THR A CA 1
ATOM 1799 C C . THR A 1 219 ? 4.092 -14.784 -3.258 1.00 91.06 219 THR A C 1
ATOM 1801 O O . THR A 1 219 ? 3.423 -15.764 -2.924 1.00 91.06 219 THR A O 1
ATOM 1804 N N . GLN A 1 220 ? 5.227 -14.461 -2.631 1.00 92.94 220 GLN A N 1
ATOM 1805 C CA . GLN A 1 220 ? 5.796 -15.303 -1.580 1.00 92.94 220 GLN A CA 1
ATOM 1806 C C . GLN A 1 220 ? 5.058 -15.156 -0.246 1.00 92.94 220 GLN A C 1
ATOM 1808 O O . GLN A 1 220 ? 4.503 -14.107 0.084 1.00 92.94 220 GLN A O 1
ATOM 1813 N N . GLY A 1 221 ? 5.122 -16.205 0.579 1.00 92.69 221 GLY A N 1
ATOM 1814 C CA . GLY A 1 221 ? 4.567 -16.181 1.937 1.00 92.69 221 GLY A CA 1
ATOM 1815 C C . GLY A 1 221 ? 5.198 -15.106 2.829 1.00 92.69 221 GLY A C 1
ATOM 1816 O O . GLY A 1 221 ? 4.493 -14.490 3.625 1.00 92.69 221 GLY A O 1
ATOM 1817 N N . GLU A 1 222 ? 6.491 -14.817 2.646 1.00 93.69 222 GLU A N 1
ATOM 1818 C CA . GLU A 1 222 ? 7.193 -13.754 3.382 1.00 93.69 222 GLU A CA 1
ATOM 1819 C C . GLU A 1 222 ? 6.600 -12.367 3.101 1.00 93.69 222 GLU A C 1
ATOM 1821 O O . GLU A 1 222 ? 6.503 -11.551 4.016 1.00 93.69 222 GLU A O 1
ATOM 1826 N N . PHE A 1 223 ? 6.103 -12.117 1.882 1.00 94.31 223 PHE A N 1
ATOM 1827 C CA . PHE A 1 223 ? 5.421 -10.862 1.559 1.00 94.31 223 PHE A CA 1
ATOM 1828 C C . PHE A 1 223 ? 4.157 -10.688 2.404 1.00 94.31 223 PHE A C 1
ATOM 1830 O O . PHE A 1 223 ? 3.947 -9.653 3.038 1.00 94.31 223 PHE A O 1
ATOM 1837 N N . LYS A 1 224 ? 3.338 -11.744 2.481 1.00 94.75 224 LYS A N 1
ATOM 1838 C CA . LYS A 1 224 ? 2.131 -11.762 3.318 1.00 94.75 224 LYS A CA 1
ATOM 1839 C C . LYS A 1 224 ? 2.473 -11.606 4.799 1.00 94.75 224 LYS A C 1
ATOM 1841 O O . LYS A 1 224 ? 1.782 -10.878 5.507 1.00 94.75 224 LYS A O 1
ATOM 1846 N N . GLN A 1 225 ? 3.548 -12.242 5.263 1.00 95.19 225 GLN A N 1
ATOM 1847 C CA . GLN A 1 225 ? 4.034 -12.075 6.632 1.00 95.19 225 GLN A CA 1
ATOM 1848 C C . GLN A 1 225 ? 4.437 -10.623 6.919 1.00 95.19 225 GLN A C 1
ATOM 1850 O O . GLN A 1 225 ? 4.078 -10.089 7.968 1.00 95.19 225 GLN A O 1
ATOM 1855 N N . GLY A 1 226 ? 5.098 -9.960 5.973 1.00 94.94 226 GLY A N 1
ATOM 1856 C CA . GLY A 1 226 ? 5.391 -8.533 6.044 1.00 94.94 226 GLY A CA 1
ATOM 1857 C C . GLY A 1 226 ? 4.154 -7.654 6.158 1.00 94.94 226 GLY A C 1
ATOM 1858 O O . GLY A 1 226 ? 4.112 -6.738 6.978 1.00 94.94 226 GLY A O 1
ATOM 1859 N N . ILE A 1 227 ? 3.101 -7.948 5.388 1.00 94.44 227 ILE A N 1
ATOM 1860 C CA . ILE A 1 227 ? 1.811 -7.252 5.525 1.00 94.44 227 ILE A CA 1
ATOM 1861 C C . ILE A 1 227 ? 1.269 -7.418 6.950 1.00 94.44 227 ILE A C 1
ATOM 1863 O O . ILE A 1 227 ? 0.861 -6.431 7.560 1.00 94.44 227 ILE A O 1
ATOM 1867 N N . ILE A 1 228 ? 1.306 -8.635 7.505 1.00 96.62 228 ILE A N 1
ATOM 1868 C CA . ILE A 1 228 ? 0.848 -8.899 8.877 1.00 96.62 228 ILE A CA 1
ATOM 1869 C C . ILE A 1 228 ? 1.654 -8.069 9.879 1.00 96.62 228 ILE A C 1
ATOM 1871 O O . ILE A 1 228 ? 1.053 -7.380 10.700 1.00 96.62 228 ILE A O 1
ATOM 1875 N N . ILE A 1 229 ? 2.988 -8.080 9.786 1.00 95.81 229 ILE A N 1
ATOM 1876 C CA . ILE A 1 229 ? 3.865 -7.294 10.667 1.00 95.81 229 ILE A CA 1
ATOM 1877 C C . ILE A 1 229 ? 3.492 -5.810 10.605 1.00 95.81 229 ILE A C 1
ATOM 1879 O O . ILE A 1 229 ? 3.206 -5.215 11.641 1.00 95.81 229 ILE A O 1
ATOM 1883 N N . ASN A 1 230 ? 3.398 -5.238 9.402 1.00 93.50 230 ASN A N 1
ATOM 1884 C CA . ASN A 1 230 ? 3.086 -3.820 9.225 1.00 93.50 230 ASN A CA 1
ATOM 1885 C C . ASN A 1 230 ? 1.718 -3.437 9.811 1.00 93.50 230 ASN A C 1
ATOM 1887 O O . ASN A 1 230 ? 1.583 -2.376 10.420 1.00 93.50 230 ASN A O 1
ATOM 1891 N N . VAL A 1 231 ? 0.694 -4.281 9.648 1.00 94.69 231 VAL A N 1
ATOM 1892 C CA . VAL A 1 231 ? -0.650 -4.024 10.194 1.00 94.69 231 VAL A CA 1
ATOM 1893 C C . VAL A 1 231 ? -0.630 -4.106 11.728 1.00 94.69 231 VAL A C 1
ATOM 1895 O O . VAL A 1 231 ? -1.215 -3.254 12.396 1.00 94.69 231 VAL A O 1
ATOM 1898 N N . PHE A 1 232 ? 0.085 -5.076 12.301 1.00 96.31 232 PHE A N 1
ATOM 1899 C CA . PHE A 1 232 ? 0.257 -5.200 13.752 1.00 96.31 232 PHE A CA 1
ATOM 1900 C C . PHE A 1 232 ? 1.005 -4.007 14.355 1.00 96.31 232 PHE A C 1
ATOM 1902 O O . PHE A 1 232 ? 0.534 -3.415 15.328 1.00 96.31 232 PHE A O 1
ATOM 1909 N N . GLU A 1 233 ? 2.116 -3.597 13.745 1.00 93.81 233 GLU A N 1
ATOM 1910 C CA . GLU A 1 233 ? 2.876 -2.425 14.182 1.00 93.81 233 GLU A CA 1
ATOM 1911 C C . GLU A 1 233 ? 2.032 -1.149 14.088 1.00 93.81 233 GLU A C 1
ATOM 1913 O O . GLU A 1 233 ? 2.037 -0.347 15.018 1.00 93.81 233 GLU A O 1
ATOM 1918 N N . SER A 1 234 ? 1.249 -0.992 13.015 1.00 91.50 234 SER A N 1
ATOM 1919 C CA . SER A 1 234 ? 0.459 0.224 12.772 1.00 91.50 234 SER A CA 1
ATOM 1920 C C . SER A 1 234 ? -0.738 0.385 13.713 1.00 91.50 234 SER A C 1
ATOM 1922 O O . SER A 1 234 ? -1.086 1.513 14.061 1.00 91.50 234 SER A O 1
ATOM 1924 N N . TYR A 1 235 ? -1.401 -0.712 14.101 1.00 93.69 235 TYR A N 1
ATOM 1925 C CA . TYR A 1 235 ? -2.659 -0.640 14.865 1.00 93.69 235 TYR A CA 1
ATOM 1926 C C . TYR A 1 235 ? -2.537 -1.105 16.316 1.00 93.69 235 TYR A C 1
ATOM 1928 O O . TYR A 1 235 ? -3.274 -0.603 17.165 1.00 93.69 235 TYR A O 1
ATOM 1936 N N . LEU A 1 236 ? -1.610 -2.017 16.617 1.00 93.69 236 LEU A N 1
ATOM 1937 C CA . LEU A 1 236 ? -1.405 -2.573 17.960 1.00 93.69 236 LEU A CA 1
ATOM 1938 C C . LEU A 1 236 ? -0.059 -2.165 18.580 1.00 93.69 236 LEU A C 1
ATOM 1940 O O . LEU A 1 236 ? 0.186 -2.476 19.742 1.00 93.69 236 LEU A O 1
ATOM 1944 N N . ASN A 1 237 ? 0.803 -1.447 17.847 1.00 93.19 237 ASN A N 1
ATOM 1945 C CA . ASN A 1 237 ? 2.123 -0.993 18.310 1.00 93.19 237 ASN A CA 1
ATOM 1946 C C . ASN A 1 237 ? 3.023 -2.130 18.837 1.00 93.19 237 ASN A C 1
ATOM 1948 O O . ASN A 1 237 ? 3.815 -1.935 19.762 1.00 93.19 237 ASN A O 1
ATOM 1952 N N . ARG A 1 238 ? 2.905 -3.330 18.261 1.00 94.56 238 ARG A N 1
ATOM 1953 C CA . ARG A 1 238 ? 3.740 -4.493 18.587 1.00 94.56 238 ARG A CA 1
ATOM 1954 C C . ARG A 1 238 ? 3.903 -5.402 17.379 1.00 94.56 238 ARG A C 1
ATOM 1956 O O . ARG A 1 238 ? 3.137 -5.312 16.429 1.00 94.56 238 ARG A O 1
ATOM 1963 N N . LEU A 1 239 ? 4.850 -6.332 17.460 1.00 94.75 239 LEU A N 1
ATOM 1964 C CA . LEU A 1 239 ? 4.967 -7.420 16.493 1.00 94.75 239 LEU A CA 1
ATOM 1965 C C . LEU A 1 239 ? 3.917 -8.518 16.759 1.00 94.75 239 LEU A C 1
ATOM 1967 O O . LEU A 1 239 ? 3.532 -8.741 17.917 1.00 94.75 239 LEU A O 1
ATOM 1971 N N . PRO A 1 240 ? 3.466 -9.234 15.713 1.00 96.12 240 PRO A N 1
ATOM 1972 C CA . PRO A 1 240 ? 2.651 -10.428 15.882 1.00 96.12 240 PRO A CA 1
ATOM 1973 C C . PRO A 1 240 ? 3.478 -11.546 16.529 1.00 96.12 240 PRO A C 1
ATOM 1975 O O . PRO A 1 240 ? 4.672 -11.709 16.270 1.00 96.12 240 PRO A O 1
ATOM 1978 N N . THR A 1 241 ? 2.834 -12.367 17.352 1.00 95.62 241 THR A N 1
ATOM 1979 C CA . THR A 1 241 ? 3.425 -13.623 17.831 1.00 95.62 241 THR A CA 1
ATOM 1980 C C . THR A 1 241 ? 3.515 -14.647 16.693 1.00 95.62 241 THR A C 1
ATOM 1982 O O . THR A 1 241 ? 2.868 -14.506 15.652 1.00 95.62 241 THR A O 1
ATOM 1985 N N . THR A 1 242 ? 4.278 -15.728 16.884 1.00 93.88 242 THR A N 1
ATOM 1986 C CA . THR A 1 242 ? 4.354 -16.827 15.902 1.00 93.88 242 THR A CA 1
ATOM 1987 C C . THR A 1 242 ? 2.978 -17.435 15.612 1.00 93.88 242 THR A C 1
ATOM 1989 O O . THR A 1 242 ? 2.664 -17.707 14.458 1.00 93.88 242 THR A O 1
ATOM 1992 N N . VAL A 1 243 ? 2.139 -17.599 16.642 1.00 95.38 243 VAL A N 1
ATOM 1993 C CA . VAL A 1 243 ? 0.784 -18.164 16.505 1.00 95.38 243 VAL A CA 1
ATOM 1994 C C . VAL A 1 243 ? -0.132 -17.222 15.724 1.00 95.38 243 VAL A C 1
ATOM 1996 O O . VAL A 1 243 ? -0.873 -17.664 14.850 1.00 95.38 243 VAL A O 1
ATOM 1999 N N . GLU A 1 244 ? -0.073 -15.918 16.002 1.00 95.31 244 GLU A N 1
ATOM 2000 C CA . GLU A 1 244 ? -0.843 -14.925 15.246 1.00 95.31 244 GLU A CA 1
ATOM 2001 C C . GLU A 1 244 ? -0.385 -14.855 13.791 1.00 95.31 244 GLU A C 1
ATOM 2003 O O . GLU A 1 244 ? -1.223 -14.822 12.893 1.00 95.31 244 GLU A O 1
ATOM 2008 N N . SER A 1 245 ? 0.929 -14.882 13.559 1.00 94.62 245 SER A N 1
ATOM 2009 C CA . SER A 1 245 ? 1.508 -14.845 12.215 1.00 94.62 245 SER A CA 1
ATOM 2010 C C . SER A 1 245 ? 1.027 -16.025 11.371 1.00 94.62 245 SER A C 1
ATOM 2012 O O . SER A 1 245 ? 0.542 -15.812 10.264 1.00 94.62 245 SER A O 1
ATOM 2014 N N . ASP A 1 246 ? 1.084 -17.248 11.908 1.00 94.62 246 ASP A N 1
ATOM 2015 C CA . ASP A 1 246 ? 0.596 -18.452 11.223 1.00 94.62 246 ASP A CA 1
ATOM 2016 C C . ASP A 1 246 ? -0.917 -18.383 10.950 1.00 94.62 246 ASP A C 1
ATOM 2018 O O . ASP A 1 246 ? -1.372 -18.591 9.822 1.00 94.62 246 ASP A O 1
ATOM 2022 N N . ARG A 1 247 ? -1.709 -17.975 11.953 1.00 95.25 247 ARG A N 1
ATOM 2023 C CA . ARG A 1 247 ? -3.163 -17.799 11.809 1.00 95.25 247 ARG A CA 1
ATOM 2024 C C . ARG A 1 247 ? -3.515 -16.826 10.683 1.00 95.25 247 ARG A C 1
ATOM 2026 O O . ARG A 1 247 ? -4.346 -17.142 9.832 1.00 95.25 247 ARG A O 1
ATOM 2033 N N . PHE A 1 248 ? -2.911 -15.638 10.670 1.00 96.56 248 PHE A N 1
ATOM 2034 C CA . PHE A 1 248 ? -3.235 -14.621 9.669 1.00 96.56 248 PHE A CA 1
ATOM 2035 C C . PHE A 1 248 ? -2.637 -14.928 8.297 1.00 96.56 248 PHE A C 1
ATOM 2037 O O . PHE A 1 248 ? -3.237 -14.552 7.291 1.00 96.56 248 PHE A O 1
ATOM 2044 N N . LEU A 1 249 ? -1.527 -15.667 8.226 1.00 95.56 249 LEU A N 1
ATOM 2045 C CA . LEU A 1 249 ? -0.991 -16.155 6.956 1.00 95.56 249 LEU A CA 1
ATOM 2046 C C . LEU A 1 249 ? -1.964 -17.129 6.277 1.00 95.56 249 LEU A C 1
ATOM 2048 O O . LEU A 1 249 ? -2.183 -17.027 5.066 1.00 95.56 249 LEU A O 1
ATOM 2052 N N . ASN A 1 250 ? -2.592 -18.017 7.056 1.00 94.81 250 ASN A N 1
ATOM 2053 C CA . ASN A 1 250 ? -3.654 -18.897 6.564 1.00 94.81 250 ASN A CA 1
ATOM 2054 C C . ASN A 1 250 ? -4.853 -18.077 6.064 1.00 94.81 250 ASN A C 1
ATOM 2056 O O . ASN A 1 250 ? -5.275 -18.248 4.924 1.00 94.81 250 ASN A O 1
ATOM 2060 N N . HIS A 1 251 ? -5.317 -17.082 6.829 1.00 95.50 251 HIS A N 1
ATOM 2061 C CA . HIS A 1 251 ? -6.415 -16.211 6.391 1.00 95.50 251 HIS A CA 1
ATOM 2062 C C . HIS A 1 251 ? -6.120 -15.430 5.098 1.00 95.50 251 HIS A C 1
ATOM 2064 O O . HIS A 1 251 ? -6.974 -15.374 4.212 1.00 95.50 251 HIS A O 1
ATOM 2070 N N . LEU A 1 252 ? -4.918 -14.859 4.950 1.00 93.94 252 LEU A N 1
ATOM 2071 C CA . LEU A 1 252 ? -4.489 -14.191 3.710 1.00 93.94 252 LEU A CA 1
ATOM 2072 C C . LEU A 1 252 ? -4.306 -15.177 2.543 1.00 93.94 252 LEU A C 1
ATOM 2074 O O . LEU A 1 252 ? -4.284 -14.785 1.377 1.00 93.94 252 LEU A O 1
ATOM 2078 N N . SER A 1 253 ? -4.127 -16.466 2.823 1.00 91.19 253 SER A N 1
ATOM 2079 C CA . SER A 1 253 ? -4.084 -17.516 1.798 1.00 91.19 253 SER A CA 1
ATOM 2080 C C . SER A 1 253 ? -5.481 -17.994 1.403 1.00 91.19 253 SER A C 1
ATOM 2082 O O . SER A 1 253 ? -5.695 -18.302 0.234 1.00 91.19 253 SER A O 1
ATOM 2084 N N . ASP A 1 254 ? -6.444 -17.902 2.318 1.00 93.25 254 ASP A N 1
ATOM 2085 C CA . ASP A 1 254 ? -7.870 -18.170 2.092 1.00 93.25 254 ASP A CA 1
ATOM 2086 C C . ASP A 1 254 ? -8.631 -16.974 1.479 1.00 93.25 254 ASP A C 1
ATOM 2088 O O . ASP A 1 254 ? -9.862 -16.970 1.406 1.00 93.25 254 ASP A O 1
ATOM 2092 N N . GLY A 1 255 ? -7.912 -15.937 1.038 1.00 91.94 255 GLY A N 1
ATOM 2093 C CA . GLY A 1 255 ? -8.478 -14.798 0.313 1.00 91.94 255 GLY A CA 1
ATOM 2094 C C . GLY A 1 255 ? -8.876 -13.603 1.178 1.00 91.94 255 GLY A C 1
ATOM 2095 O O . GLY A 1 255 ? -9.635 -12.753 0.714 1.00 91.94 255 GLY A O 1
ATOM 2096 N N . TRP A 1 256 ? -8.401 -13.501 2.425 1.00 94.81 256 TRP A N 1
ATOM 2097 C CA . TRP A 1 256 ? -8.441 -12.207 3.112 1.00 94.81 256 TRP A CA 1
ATOM 2098 C C . TRP A 1 256 ? -7.503 -11.218 2.431 1.00 94.81 256 TRP A C 1
ATOM 2100 O O . TRP A 1 256 ? -6.403 -11.571 2.012 1.00 94.81 256 TRP A O 1
ATOM 2110 N N . ASP A 1 257 ? -7.939 -9.966 2.377 1.00 93.19 257 ASP A N 1
ATOM 2111 C CA . ASP A 1 257 ? -7.131 -8.843 1.933 1.00 93.19 257 ASP A CA 1
ATOM 2112 C C . ASP A 1 257 ? -6.627 -8.014 3.127 1.00 93.19 257 ASP A C 1
ATOM 2114 O O . ASP A 1 257 ? -6.952 -8.262 4.297 1.00 93.19 257 ASP A O 1
ATOM 2118 N N . TYR A 1 258 ? -5.830 -6.993 2.812 1.00 94.50 258 TYR A N 1
ATOM 2119 C CA . TYR A 1 258 ? -5.335 -6.018 3.779 1.00 94.50 258 TYR A CA 1
ATOM 2120 C C . TYR A 1 258 ? -6.465 -5.371 4.596 1.00 94.50 258 TYR A C 1
ATOM 2122 O O . TYR A 1 258 ? -6.350 -5.257 5.816 1.00 94.50 258 TYR A O 1
ATOM 2130 N N . GLN A 1 259 ? -7.567 -4.962 3.953 1.00 94.81 259 GLN A N 1
ATOM 2131 C CA . GLN A 1 259 ? -8.654 -4.251 4.634 1.00 94.81 259 GLN A CA 1
ATOM 2132 C C . GLN A 1 259 ? -9.376 -5.160 5.632 1.00 94.81 259 GLN A C 1
ATOM 2134 O O . GLN A 1 259 ? -9.736 -4.717 6.725 1.00 94.81 259 GLN A O 1
ATOM 2139 N N . LYS A 1 260 ? -9.544 -6.440 5.301 1.00 95.50 260 LYS A N 1
ATOM 2140 C CA . LYS A 1 260 ? -10.1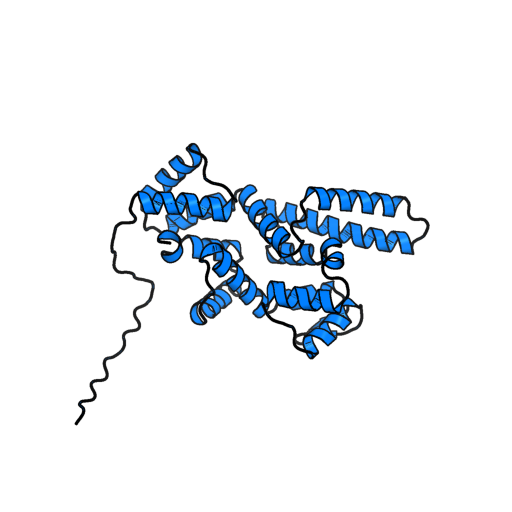48 -7.436 6.181 1.00 95.50 260 LYS A CA 1
ATOM 2141 C C . LYS A 1 260 ? -9.249 -7.761 7.370 1.00 95.50 260 LYS A C 1
ATOM 2143 O O . LYS A 1 260 ? -9.753 -7.832 8.488 1.00 95.50 260 LYS A O 1
ATOM 2148 N N . LEU A 1 261 ? -7.934 -7.881 7.165 1.00 96.75 261 LEU A N 1
ATOM 2149 C CA . LEU A 1 261 ? -6.978 -8.040 8.267 1.00 96.75 261 LEU A CA 1
ATOM 2150 C C . LEU A 1 261 ? -6.962 -6.806 9.185 1.00 96.75 261 LEU A C 1
ATOM 2152 O O . LEU A 1 261 ? -7.097 -6.944 10.400 1.00 96.75 261 LEU A O 1
ATOM 2156 N N . GLN A 1 262 ? -6.870 -5.603 8.609 1.00 96.69 262 GLN A N 1
ATOM 2157 C CA . GLN A 1 262 ? -6.949 -4.333 9.338 1.00 96.69 262 GLN A CA 1
ATOM 2158 C C . GLN A 1 262 ? -8.231 -4.268 10.179 1.00 96.69 262 GLN A C 1
ATOM 2160 O O . GLN A 1 262 ? -8.179 -4.007 11.379 1.00 96.69 262 GLN A O 1
ATOM 2165 N N . ARG A 1 263 ? -9.387 -4.566 9.575 1.00 95.69 263 ARG A N 1
ATOM 2166 C CA . ARG A 1 263 ? -10.679 -4.567 10.268 1.00 95.69 263 ARG A CA 1
ATOM 2167 C C . ARG A 1 263 ? -10.738 -5.603 11.384 1.00 95.69 263 ARG A C 1
ATOM 2169 O O . ARG A 1 263 ? -11.244 -5.306 12.465 1.00 95.69 263 ARG A O 1
ATOM 2176 N N . TYR A 1 264 ? -10.187 -6.793 11.160 1.00 95.00 264 TYR A N 1
ATOM 2177 C CA . TYR A 1 264 ? -10.129 -7.820 12.193 1.00 95.00 264 TYR A CA 1
ATOM 2178 C C . TYR A 1 264 ? -9.385 -7.318 13.439 1.00 95.00 264 TYR A C 1
ATOM 2180 O O . TYR A 1 264 ? -9.916 -7.472 14.537 1.00 95.00 264 TYR A O 1
ATOM 2188 N N . LEU A 1 265 ? -8.222 -6.672 13.283 1.00 94.81 265 LEU A N 1
ATOM 2189 C CA . LEU A 1 265 ? -7.471 -6.133 14.427 1.00 94.81 265 LEU A CA 1
ATOM 2190 C C . LEU A 1 265 ? -8.192 -4.958 15.097 1.00 94.81 265 LEU A C 1
ATOM 2192 O O . LEU A 1 265 ? -8.260 -4.897 16.319 1.00 94.81 265 LEU A O 1
ATOM 2196 N N . LEU A 1 266 ? -8.793 -4.055 14.318 1.00 94.50 266 LEU A N 1
ATOM 2197 C CA . LEU A 1 266 ? -9.521 -2.898 14.855 1.00 94.50 266 LEU A CA 1
ATOM 2198 C C . LEU A 1 266 ? -10.826 -3.279 15.583 1.00 94.50 266 LEU A C 1
ATOM 2200 O O . LEU A 1 266 ? -11.371 -2.471 16.336 1.00 94.50 266 LEU A O 1
ATOM 2204 N N . THR A 1 267 ? -11.351 -4.486 15.359 1.00 92.38 267 THR A N 1
ATOM 2205 C CA . THR A 1 267 ? -12.507 -5.026 16.100 1.00 92.38 267 THR A CA 1
ATOM 2206 C C . THR A 1 267 ? -12.108 -5.847 17.329 1.00 92.38 267 THR A C 1
ATOM 2208 O O . THR A 1 267 ? -12.996 -6.193 18.120 1.00 92.38 267 THR A O 1
ATOM 2211 N N . ASP A 1 268 ? -10.820 -6.167 17.488 1.00 89.44 268 ASP A N 1
ATOM 2212 C CA . ASP A 1 268 ? -10.302 -6.971 18.593 1.00 89.44 268 ASP A CA 1
ATOM 2213 C C . ASP A 1 268 ? -10.365 -6.196 19.917 1.00 89.44 268 ASP A C 1
ATOM 2215 O O . ASP A 1 268 ? -10.174 -4.980 19.974 1.00 89.44 268 ASP A O 1
ATOM 2219 N N . SER A 1 269 ? -10.618 -6.934 20.992 1.00 85.75 269 SER A N 1
ATOM 2220 C CA . SER A 1 269 ? -10.534 -6.475 22.375 1.00 85.75 269 SER A CA 1
ATOM 2221 C C . SER A 1 269 ? -9.227 -5.745 22.690 1.00 85.75 269 SER A C 1
ATOM 2223 O O . SER A 1 269 ? -9.265 -4.726 23.376 1.00 85.75 269 SER A O 1
ATOM 2225 N N . GLU A 1 270 ? -8.091 -6.205 22.158 1.00 88.62 270 GLU A N 1
ATOM 2226 C CA . GLU A 1 270 ? -6.797 -5.548 22.371 1.00 88.62 270 GLU A CA 1
ATOM 2227 C C . GLU A 1 270 ? -6.805 -4.117 21.828 1.00 88.62 270 GLU A C 1
ATOM 2229 O O . GLU A 1 270 ? -6.404 -3.181 22.520 1.00 88.62 270 GLU A O 1
ATOM 2234 N N . PHE A 1 271 ? -7.329 -3.923 20.615 1.00 89.56 271 PHE A N 1
ATOM 2235 C CA . PHE A 1 271 ? -7.446 -2.584 20.064 1.00 89.56 271 PHE A CA 1
ATOM 2236 C C . PHE A 1 271 ? -8.488 -1.766 20.822 1.00 89.56 271 PHE A C 1
ATOM 2238 O O . PHE A 1 271 ? -8.227 -0.602 21.092 1.00 89.56 271 PHE A O 1
ATOM 2245 N N . VAL A 1 272 ? -9.642 -2.333 21.181 1.00 86.62 272 VAL A N 1
ATOM 2246 C CA . VAL A 1 272 ? -10.722 -1.602 21.873 1.00 86.62 272 VAL A CA 1
ATOM 2247 C C . VAL A 1 272 ? -10.293 -1.110 23.261 1.00 86.62 272 VAL A C 1
ATOM 2249 O O . VAL A 1 272 ? -10.652 0.004 23.635 1.00 86.62 272 VAL A O 1
ATOM 2252 N N . ASN A 1 273 ? -9.500 -1.902 23.986 1.00 82.12 273 ASN A N 1
ATOM 2253 C CA . ASN A 1 273 ? -9.113 -1.620 25.372 1.00 82.12 273 ASN A CA 1
ATOM 2254 C C . ASN A 1 273 ? -7.771 -0.873 25.516 1.00 82.12 273 ASN A C 1
ATOM 2256 O O . ASN A 1 273 ? -7.437 -0.459 26.626 1.00 82.12 273 ASN A O 1
ATOM 2260 N N . GLY A 1 274 ? -6.987 -0.744 24.436 1.00 74.31 274 GLY A N 1
ATOM 2261 C CA . GLY A 1 274 ? -5.696 -0.030 24.427 1.00 74.31 274 GLY A CA 1
ATOM 2262 C C . GLY A 1 274 ? -5.801 1.486 24.572 1.00 74.31 274 GLY A C 1
ATOM 2263 O O . GLY A 1 274 ? -4.813 2.092 25.028 1.00 74.31 274 GLY A O 1
#

Secondary structure (DSSP, 8-state):
-------------TT---------HHHHHHHHHHHHHHHHSSPPPHHHHHHHHHHHTT-TT-HHHHHHHHHHHHTSHHHHHHHHHHHHHHHSTT--HHHHHHHHHHHHHHHHT-SSHHHHHHHHHHHHHHHHHHHHHHHHHHT-S-HHHHHHHHTTSHHHHHHT-SHHHHHHHHHHHHHSSPPPHHHHHHHHHHHTTS-EEETTEEE-SHHHHHHHHHTSHHHHHHHHHHHHHHHHSSPPPHHHHHHHHHHHHTT--HHHHHHHHHTSHHHHH-

Foldseek 3Di:
DDDDDPDDPDPDPPPDDPCPDDPDPVLQLVLQQLLCCLQQVGGDDPVLSVVSCVQCVVDVLDLVSLLVVSVVSCLDLSSLVVLLQVLCVQQLVRDDVVNLVVLLVVLVVQLVVPPDPVSNVVSVQQNVLSVQLVVQSVCSNVVNHAPLSNNLSSCSHVSNCVVQPALLSSQQSVCCQQLVDGDDPLSSVQSSQLCVQHWHQDPNDIHRHNSVSSVVVCPDLSNQLSLQQVLCCSQLVDGDDPVRSVVVSVVVVVPDGSSNSNSVSSSDPSNSND

pLDDT: mean 90.22, std 14.95, range [33.72, 98.19]